Protein AF-A0A4V2APL0-F1 (afdb_monomer_lite)

Foldseek 3Di:
DVVVVVVVVVVVVVVVVVVVVVVVVVVVVVVVVVVVVVVVVVVVVVVVCVVQVFPDWDKDKDKLAAPQCRLAEEEEDDEDDAAPLADCVFVPVLSVVLLVLLVVVCCVPPSHFNYMYMYIHATPQVLPLQRLLVVCVVPLVSLVRYLEYEYEGAGAAAQQEKEFLQAQCSVVLCVVLLVPQDPVNNPRYHYHPPHHVDDPPDTSSNQSVQSLHTYMYRYGDRPCRVPHQHNHSRVYNVRHDVVSSVSSSSSVSSSSRSSRVPPDRHDSHGHFADQDPVVRGTDDRDHHDHRDPSNPRD

pLDDT: mean 91.22, std 9.13, range [48.44, 98.88]

Sequence (298 aa):
KEIFDTKRKLDQQQRHVNLLLKENEELKSFLDDNRKNLLKEAKQEAKDIILNANRLVENTIAEIKSTVHPDQYVVLSAHFDSWDGGTGATDNGTGSILMMEVMRILKKYYPNPKRNILVGHWGSEEQGLNGSQAFAEDHKDLMPKISVLFNQDNGTGRISKLSGLGFLDAYDYFQRWFEYLPEENRGAIETTFPGNPGGRGGSDYATFVPYDVPAFFLMSNNWDYGMYTWHTTLDTYDKIVWEDMKRNAVTVATLVYLACEDPTAFSRRKAELPMNKDKGERSKWPEPRKANRNGQGY

Radius of gyration: 31.94 Å; chains: 1; bounding box: 89×41×107 Å

Structure (mmCIF, N/CA/C/O backbone):
data_AF-A0A4V2APL0-F1
#
_entry.id   AF-A0A4V2APL0-F1
#
loop_
_atom_site.group_PDB
_atom_site.id
_atom_site.type_symbol
_atom_site.label_atom_id
_atom_site.label_alt_id
_atom_site.label_comp_id
_atom_site.label_asym_id
_atom_site.label_entity_id
_atom_site.label_seq_id
_atom_site.pdbx_PDB_ins_code
_atom_site.Cartn_x
_atom_site.Cartn_y
_atom_site.Cartn_z
_atom_site.occupancy
_atom_site.B_iso_or_equiv
_atom_site.auth_seq_id
_atom_site.auth_comp_id
_atom_site.auth_asym_id
_atom_site.auth_atom_id
_atom_site.pdbx_PDB_model_num
ATOM 1 N N . LYS A 1 1 ? -58.883 -14.289 85.181 1.00 62.66 1 LYS A N 1
ATOM 2 C CA . LYS A 1 1 ? -57.493 -14.718 84.882 1.00 62.66 1 LYS A CA 1
ATOM 3 C C . LYS A 1 1 ? -57.262 -14.783 83.375 1.00 62.66 1 LYS A C 1
ATOM 5 O O . LYS A 1 1 ? -56.442 -14.010 82.913 1.00 62.66 1 LYS A O 1
ATOM 10 N N . GLU A 1 2 ? -58.070 -15.528 82.611 1.00 72.88 2 GLU A N 1
ATOM 11 C CA . GLU A 1 2 ? -57.938 -15.623 81.139 1.00 72.88 2 GLU A CA 1
ATOM 12 C C . GLU A 1 2 ? -57.864 -14.280 80.400 1.00 72.88 2 GLU A C 1
ATOM 14 O O . GLU A 1 2 ? -56.918 -14.059 79.660 1.00 72.88 2 GLU A O 1
ATOM 19 N N . ILE A 1 3 ? -58.789 -13.342 80.643 1.00 74.62 3 ILE A N 1
ATOM 20 C CA . ILE A 1 3 ? -58.801 -12.033 79.951 1.00 74.62 3 ILE A CA 1
ATOM 21 C C . ILE A 1 3 ? -57.488 -11.252 80.158 1.00 74.62 3 ILE A C 1
ATOM 23 O O . ILE A 1 3 ? -57.007 -10.569 79.254 1.00 74.62 3 ILE A O 1
ATOM 27 N N . PHE A 1 4 ? -56.893 -11.363 81.346 1.00 75.19 4 PHE A N 1
ATOM 28 C CA . PHE A 1 4 ? -55.644 -10.682 81.681 1.00 75.19 4 PHE A CA 1
ATOM 29 C C . PHE A 1 4 ? -54.445 -11.322 80.965 1.00 75.19 4 PHE A C 1
ATOM 31 O O . PHE A 1 4 ? -53.596 -10.611 80.427 1.00 75.19 4 PHE A O 1
ATOM 38 N N . ASP A 1 5 ? -54.416 -12.653 80.883 1.00 79.12 5 ASP A N 1
ATOM 39 C CA . ASP A 1 5 ? -53.375 -13.399 80.169 1.00 79.12 5 ASP A CA 1
ATOM 40 C C . ASP A 1 5 ? -53.465 -13.202 78.646 1.00 79.12 5 ASP A C 1
ATOM 42 O O . ASP A 1 5 ? -52.438 -13.039 77.981 1.00 79.12 5 ASP A O 1
ATOM 46 N N . THR A 1 6 ? -54.678 -13.118 78.088 1.00 80.62 6 THR A N 1
ATOM 47 C CA . THR A 1 6 ? -54.902 -12.804 76.668 1.00 80.62 6 THR A CA 1
ATOM 48 C C . THR A 1 6 ? -54.437 -11.392 76.326 1.00 80.62 6 THR A C 1
ATOM 50 O O . THR A 1 6 ? -53.742 -11.206 75.329 1.00 80.62 6 THR A O 1
ATOM 53 N N . LYS A 1 7 ? -54.742 -10.399 77.173 1.00 83.62 7 LYS A N 1
ATOM 54 C CA . LYS A 1 7 ? -54.282 -9.014 76.984 1.00 83.62 7 LYS A CA 1
ATOM 55 C C . LYS A 1 7 ? -52.755 -8.918 77.015 1.00 83.62 7 LYS A C 1
ATOM 57 O O . LYS A 1 7 ? -52.157 -8.284 76.152 1.00 83.62 7 LYS A O 1
ATOM 62 N N . ARG A 1 8 ? -52.113 -9.630 77.945 1.00 83.44 8 ARG A N 1
ATOM 63 C CA . ARG A 1 8 ? -50.650 -9.701 78.038 1.00 83.44 8 ARG A CA 1
ATOM 64 C C . ARG A 1 8 ? -50.011 -10.357 76.806 1.00 83.44 8 ARG A C 1
ATOM 66 O O . ARG A 1 8 ? -48.973 -9.884 76.346 1.00 83.44 8 ARG A O 1
ATOM 73 N N . LYS A 1 9 ? -50.616 -11.420 76.261 1.00 87.81 9 LYS A N 1
ATOM 74 C CA . LYS A 1 9 ? -50.178 -12.048 74.999 1.00 87.81 9 LYS A CA 1
ATOM 75 C C . LYS A 1 9 ? -50.324 -11.104 73.805 1.00 87.81 9 LYS A C 1
ATOM 77 O O . LYS A 1 9 ? -49.404 -11.022 72.996 1.00 87.81 9 LYS A O 1
ATOM 82 N N . LEU A 1 10 ? -51.440 -10.382 73.717 1.00 89.38 10 LEU A N 1
ATOM 83 C CA . LEU A 1 10 ? -51.688 -9.413 72.649 1.00 89.38 10 LEU A CA 1
ATOM 84 C C . LEU A 1 10 ? -50.653 -8.277 72.683 1.00 89.38 10 LEU A C 1
ATOM 86 O O . LEU A 1 10 ? -50.073 -7.944 71.654 1.00 89.38 10 LEU A O 1
ATOM 90 N N . ASP A 1 11 ? -50.336 -7.758 73.872 1.00 89.56 11 ASP A N 1
ATOM 91 C CA . ASP A 1 11 ? -49.300 -6.733 74.048 1.00 89.56 11 ASP A CA 1
ATOM 92 C C . ASP A 1 11 ? -47.904 -7.240 73.642 1.00 89.56 11 ASP A C 1
ATOM 94 O O . ASP A 1 11 ? -47.108 -6.492 73.073 1.00 89.56 11 ASP A O 1
ATOM 98 N N . GLN A 1 12 ? -47.583 -8.512 73.912 1.00 89.94 12 GLN A N 1
ATOM 99 C CA . GLN A 1 12 ? -46.329 -9.130 73.463 1.00 89.94 12 GLN A CA 1
ATOM 100 C C . GLN A 1 12 ? -46.276 -9.277 71.938 1.00 89.94 12 GLN A C 1
ATOM 102 O O . GLN A 1 12 ? -45.255 -8.949 71.333 1.00 89.94 12 GLN A O 1
ATOM 107 N N . GLN A 1 13 ? -47.372 -9.719 71.315 1.00 91.12 13 GLN A N 1
ATOM 108 C CA . GLN A 1 13 ? -47.481 -9.814 69.859 1.00 91.12 13 GLN A CA 1
ATOM 109 C C . GLN A 1 13 ? -47.363 -8.437 69.199 1.00 91.12 13 GLN A C 1
ATOM 111 O O . GLN A 1 13 ? -46.613 -8.292 68.239 1.00 91.12 13 GLN A O 1
ATOM 116 N N . GLN A 1 14 ? -48.010 -7.409 69.754 1.00 91.94 14 GLN A N 1
ATOM 117 C CA . GLN A 1 14 ? -47.923 -6.045 69.234 1.00 91.94 14 GLN A CA 1
ATOM 118 C C . GLN A 1 14 ? -46.492 -5.497 69.299 1.00 91.94 14 GLN A C 1
ATOM 120 O O . GLN A 1 14 ? -46.016 -4.891 68.341 1.00 91.94 14 GLN A O 1
ATOM 125 N N . ARG A 1 15 ? -45.769 -5.741 70.401 1.00 92.31 15 ARG A N 1
ATOM 126 C CA . ARG A 1 15 ? -44.350 -5.360 70.506 1.00 92.31 15 ARG A CA 1
ATOM 127 C C . ARG A 1 15 ? -43.493 -6.084 69.477 1.00 92.31 15 ARG A C 1
ATOM 129 O O . ARG A 1 15 ? -42.623 -5.455 68.889 1.00 92.31 15 ARG A O 1
ATOM 136 N N . HIS A 1 16 ? -43.743 -7.373 69.254 1.00 91.81 16 HIS A N 1
ATOM 137 C CA . HIS A 1 16 ? -43.009 -8.158 68.267 1.00 91.81 16 HIS A CA 1
ATOM 138 C C . HIS A 1 16 ? -43.254 -7.656 66.838 1.00 91.81 16 HIS A C 1
ATOM 140 O O . HIS A 1 16 ? -42.296 -7.449 66.101 1.00 91.81 16 HIS A O 1
ATOM 146 N N . VAL A 1 17 ? -44.509 -7.365 66.478 1.00 93.06 17 VAL A N 1
ATOM 147 C CA . VAL A 1 17 ? -44.866 -6.769 65.179 1.00 93.06 17 VAL A CA 1
ATOM 148 C C . VAL A 1 17 ? -44.182 -5.416 64.985 1.00 93.06 17 VAL A C 1
ATOM 150 O O . VAL A 1 17 ? -43.610 -5.177 63.928 1.00 93.06 17 VAL A O 1
ATOM 153 N N . ASN A 1 18 ? -44.168 -4.552 66.004 1.00 93.38 18 ASN A N 1
ATOM 154 C CA . ASN A 1 18 ? -43.489 -3.255 65.916 1.00 93.38 18 ASN A CA 1
ATOM 155 C C . ASN A 1 18 ? -41.970 -3.403 65.715 1.00 93.38 18 ASN A C 1
ATOM 157 O O . ASN A 1 18 ? -41.358 -2.595 65.020 1.00 93.38 18 ASN A O 1
ATOM 161 N N . LEU A 1 19 ? -41.366 -4.435 66.308 1.00 94.75 19 LEU A N 1
ATOM 162 C CA . LEU A 1 19 ? -39.940 -4.733 66.167 1.00 94.75 19 LEU A CA 1
ATOM 163 C C . LEU A 1 19 ? -39.619 -5.230 64.750 1.00 94.75 19 LEU A C 1
ATOM 165 O O . LEU A 1 19 ? -38.695 -4.717 64.127 1.00 94.75 19 LEU A O 1
ATOM 169 N N . LEU A 1 20 ? -40.444 -6.136 64.215 1.00 92.94 20 LEU A N 1
ATOM 170 C CA . LEU A 1 20 ? -40.344 -6.613 62.832 1.00 92.94 20 LEU A CA 1
ATOM 171 C C . LEU A 1 20 ? -40.572 -5.494 61.810 1.00 92.94 20 LEU A C 1
ATOM 173 O O . LEU A 1 20 ? -39.908 -5.466 60.781 1.00 92.94 20 LEU A O 1
ATOM 177 N N . LEU A 1 21 ? -41.500 -4.569 62.074 1.00 93.88 21 LEU A N 1
ATOM 178 C CA . LEU A 1 21 ? -41.731 -3.407 61.209 1.00 93.88 21 LEU A CA 1
ATOM 179 C C . LEU A 1 21 ? -40.492 -2.513 61.147 1.00 93.88 21 LEU A C 1
ATOM 181 O O . LEU A 1 21 ? -40.078 -2.134 60.054 1.00 93.88 21 LEU A O 1
ATOM 185 N N . LYS A 1 22 ? -39.872 -2.243 62.300 1.00 94.19 22 LYS A N 1
ATOM 186 C CA . LYS A 1 22 ? -38.633 -1.466 62.375 1.00 94.19 22 LYS A CA 1
ATOM 187 C C . LYS A 1 22 ? -37.486 -2.152 61.627 1.00 94.19 22 LYS A C 1
ATOM 189 O O . LYS A 1 22 ? -36.808 -1.514 60.830 1.00 94.19 22 LYS A O 1
ATOM 194 N N . GLU A 1 23 ? -37.308 -3.454 61.833 1.00 94.69 23 GLU A N 1
ATOM 195 C CA . GLU A 1 23 ? -36.297 -4.245 61.122 1.00 94.69 23 GLU A CA 1
ATOM 196 C C . GLU A 1 23 ? -36.548 -4.253 59.603 1.00 94.69 23 GLU A C 1
ATOM 198 O O . GLU A 1 23 ? -35.616 -4.141 58.812 1.00 94.69 23 GLU A O 1
ATOM 203 N N . ASN A 1 24 ? -37.812 -4.305 59.171 1.00 94.31 24 ASN A N 1
ATOM 204 C CA . ASN A 1 24 ? -38.176 -4.237 57.75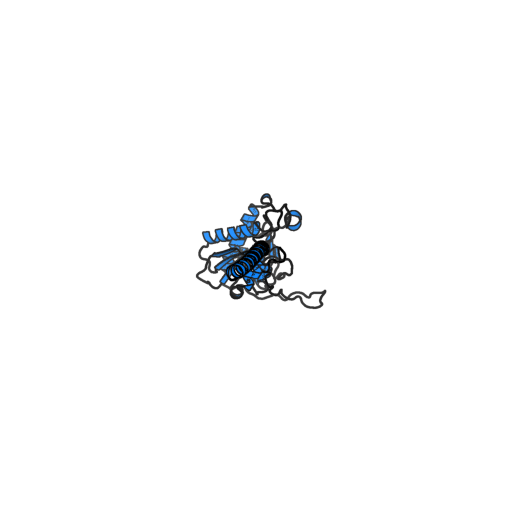5 1.00 94.31 24 ASN A CA 1
ATOM 205 C C . ASN A 1 24 ? -37.845 -2.869 57.132 1.00 94.31 24 ASN A C 1
ATOM 207 O O . ASN A 1 24 ? -37.379 -2.812 55.996 1.00 94.31 24 ASN A O 1
ATOM 211 N N . GLU A 1 25 ? -38.063 -1.770 57.860 1.00 94.38 25 GLU A N 1
ATOM 212 C CA . GLU A 1 25 ? -37.675 -0.424 57.417 1.00 94.38 25 GLU A CA 1
ATOM 213 C C . GLU A 1 25 ? -36.154 -0.278 57.297 1.00 94.38 25 GLU A C 1
ATOM 215 O O . GLU A 1 25 ? -35.667 0.229 56.284 1.00 94.38 25 GLU A O 1
ATOM 220 N N . GLU A 1 26 ? -35.400 -0.792 58.272 1.00 94.25 26 GLU A N 1
ATOM 221 C CA . GLU A 1 26 ? -33.934 -0.820 58.226 1.00 94.25 26 GLU A CA 1
ATOM 222 C C . GLU A 1 26 ? -33.437 -1.643 57.025 1.00 94.25 26 GLU A C 1
ATOM 224 O O . GLU A 1 26 ? -32.624 -1.162 56.233 1.00 94.25 26 GLU A O 1
ATOM 229 N N . LEU A 1 27 ? -33.988 -2.844 56.812 1.00 94.00 27 LEU A N 1
ATOM 230 C CA . LEU A 1 27 ? -33.652 -3.701 55.669 1.00 94.00 27 LEU A CA 1
ATOM 231 C C . LEU A 1 27 ? -33.983 -3.053 54.320 1.00 94.00 27 LEU A C 1
ATOM 233 O O . LEU A 1 27 ? -33.212 -3.199 53.371 1.00 94.00 27 LEU A O 1
ATOM 237 N N . LYS A 1 28 ? -35.096 -2.317 54.217 1.00 93.50 28 LYS A N 1
ATOM 238 C CA . LYS A 1 28 ? -35.437 -1.555 53.005 1.00 93.50 28 LYS A CA 1
ATOM 239 C C . LYS A 1 28 ? -34.419 -0.456 52.726 1.00 93.50 28 LYS A C 1
ATOM 241 O O . LYS A 1 28 ? -34.002 -0.314 51.581 1.00 93.50 28 LYS A O 1
ATOM 246 N N . SER A 1 29 ? -33.978 0.264 53.758 1.00 92.94 29 SER A N 1
ATOM 247 C CA . SER A 1 29 ? -32.924 1.274 53.614 1.00 92.94 29 SER A CA 1
ATOM 248 C C . SER A 1 29 ? -31.615 0.646 53.132 1.00 92.94 29 SER A C 1
ATOM 250 O O . SER A 1 29 ? -31.022 1.128 52.169 1.00 92.94 29 SER A O 1
ATOM 252 N N . PHE A 1 30 ? -31.197 -0.472 53.737 1.00 94.12 30 PHE A N 1
ATOM 253 C CA . PHE A 1 30 ? -30.003 -1.202 53.300 1.00 94.12 30 PHE A CA 1
ATOM 254 C C . PHE A 1 30 ? -30.118 -1.700 51.857 1.00 94.12 30 PHE A C 1
ATOM 256 O O . PHE A 1 30 ? -29.146 -1.634 51.103 1.00 94.12 30 PHE A O 1
ATOM 263 N N . LEU A 1 31 ? -31.294 -2.189 51.456 1.00 93.69 31 LEU A N 1
ATOM 264 C CA . LEU A 1 31 ? -31.540 -2.639 50.089 1.00 93.69 31 LEU A CA 1
ATOM 265 C C . LEU A 1 31 ? -31.430 -1.482 49.089 1.00 93.69 31 LEU A C 1
ATOM 267 O O . LEU A 1 31 ? -30.804 -1.647 48.041 1.00 93.69 31 LEU A O 1
ATOM 271 N N . ASP A 1 32 ? -32.003 -0.321 49.407 1.00 94.19 32 ASP A N 1
ATOM 272 C CA . ASP A 1 32 ? -31.954 0.860 48.543 1.00 94.19 32 ASP A CA 1
ATOM 273 C C . ASP A 1 32 ? -30.530 1.410 48.395 1.00 94.19 32 ASP A C 1
ATOM 275 O O . ASP A 1 32 ? -30.120 1.767 47.285 1.00 94.19 32 ASP A O 1
ATOM 279 N N . ASP A 1 33 ? -29.749 1.433 49.474 1.00 94.12 33 ASP A N 1
ATOM 280 C CA . ASP A 1 33 ? -28.355 1.877 49.431 1.00 94.12 33 ASP A CA 1
ATOM 281 C C . ASP A 1 33 ? -27.469 0.891 48.662 1.00 94.12 33 ASP A C 1
ATOM 283 O O . ASP A 1 33 ? -26.710 1.302 47.779 1.00 94.12 33 ASP A O 1
ATOM 287 N N . ASN A 1 34 ? -27.634 -0.417 48.890 1.00 94.62 34 ASN A N 1
ATOM 288 C CA . ASN A 1 34 ? -26.952 -1.442 48.095 1.00 94.62 34 ASN A CA 1
ATOM 289 C C . ASN A 1 34 ? -27.315 -1.340 46.612 1.00 94.62 34 ASN A C 1
ATOM 291 O O . ASN A 1 34 ? -26.435 -1.398 45.753 1.00 94.62 34 ASN A O 1
ATOM 295 N N . ARG A 1 35 ? -28.595 -1.128 46.287 1.00 94.69 35 ARG A N 1
ATOM 296 C CA . ARG A 1 35 ? -29.049 -0.956 44.902 1.00 94.69 35 ARG A CA 1
ATOM 297 C C . ARG A 1 35 ? -28.396 0.257 44.240 1.00 94.69 35 ARG A C 1
ATOM 299 O O . ARG A 1 35 ? -27.987 0.164 43.083 1.00 94.69 35 ARG A O 1
ATOM 306 N N . LYS A 1 36 ? -28.293 1.390 44.943 1.00 95.50 36 LYS A N 1
ATOM 307 C CA . LYS A 1 36 ? -27.620 2.596 44.429 1.00 95.50 36 LYS A CA 1
ATOM 308 C C . LYS A 1 36 ? -26.132 2.356 44.193 1.00 95.50 36 LYS A C 1
ATOM 310 O O . LYS A 1 36 ? -25.626 2.786 43.157 1.00 95.50 36 LYS A O 1
ATOM 315 N N . ASN A 1 37 ? -25.455 1.666 45.110 1.00 95.31 37 ASN A N 1
ATOM 316 C CA . ASN A 1 37 ? -24.034 1.345 44.977 1.00 95.31 37 ASN A CA 1
ATOM 317 C C . ASN A 1 37 ? -23.780 0.422 43.781 1.00 95.31 37 ASN A C 1
ATOM 319 O O . ASN A 1 37 ? -22.996 0.784 42.908 1.00 95.31 37 ASN A O 1
ATOM 323 N N . LEU A 1 38 ? -24.541 -0.670 43.656 1.00 94.50 38 LEU A N 1
ATOM 324 C CA . LEU A 1 38 ? -24.454 -1.583 42.510 1.00 94.50 38 LEU A CA 1
ATOM 325 C C . LEU A 1 38 ? -24.720 -0.868 41.178 1.00 94.50 38 LEU A C 1
ATOM 327 O O . LEU A 1 38 ? -24.010 -1.080 40.201 1.00 94.50 38 LEU A O 1
ATOM 331 N N . LEU A 1 39 ? -25.716 0.026 41.125 1.00 94.44 39 LEU A N 1
ATOM 332 C CA . LEU A 1 39 ? -25.994 0.824 39.925 1.00 94.44 39 LEU A CA 1
ATOM 333 C C . LEU A 1 39 ? -24.859 1.796 39.585 1.00 94.44 39 LEU A C 1
ATOM 335 O O . LEU A 1 39 ? -24.620 2.067 38.409 1.00 94.44 39 LEU A O 1
ATOM 339 N N . LYS A 1 40 ? -24.192 2.363 40.592 1.00 95.88 40 LYS A N 1
ATOM 340 C CA . LYS A 1 40 ? -23.052 3.262 40.397 1.00 95.88 40 LYS A CA 1
ATOM 341 C C . LYS A 1 40 ? -21.835 2.494 39.882 1.00 95.88 40 LYS A C 1
ATOM 343 O O . LYS A 1 40 ? -21.211 2.955 38.931 1.00 95.88 40 LYS A O 1
ATOM 348 N N . GLU A 1 41 ? -21.542 1.339 40.470 1.00 94.88 41 GLU A N 1
ATOM 349 C CA . GLU A 1 41 ? -20.461 0.444 40.046 1.00 94.88 41 GLU A CA 1
ATOM 350 C C . GLU A 1 41 ? -20.688 -0.053 38.619 1.00 94.88 41 GLU A C 1
ATOM 352 O O . GLU A 1 41 ? -19.833 0.165 37.768 1.00 94.88 41 GLU A O 1
ATOM 357 N N . ALA A 1 42 ? -21.881 -0.568 38.306 1.00 92.56 42 ALA A N 1
ATOM 358 C CA . ALA A 1 42 ? -22.218 -1.023 36.957 1.00 92.56 42 ALA A CA 1
ATOM 359 C C . ALA A 1 42 ? -22.132 0.103 35.910 1.00 92.56 42 ALA A C 1
ATOM 361 O O . ALA A 1 42 ? -21.709 -0.123 34.779 1.00 92.56 42 ALA A O 1
ATOM 362 N N . LYS A 1 43 ? -22.512 1.341 36.265 1.00 93.38 43 LYS A N 1
ATOM 363 C CA . LYS A 1 43 ? -22.344 2.507 35.378 1.00 93.38 43 LYS A CA 1
ATOM 364 C C . LYS A 1 43 ? -20.878 2.857 35.152 1.00 93.38 43 LYS A C 1
ATOM 366 O O . LYS A 1 43 ? -20.531 3.256 34.044 1.00 93.38 43 LYS A O 1
ATOM 371 N N . GLN A 1 44 ? -20.053 2.761 36.189 1.00 90.19 44 GLN A N 1
ATOM 372 C CA . GLN A 1 44 ? -18.624 3.025 36.086 1.00 90.19 44 GLN A CA 1
ATOM 373 C C . GLN A 1 44 ? -17.943 1.947 35.240 1.00 90.19 44 GLN A C 1
ATOM 375 O O . GLN A 1 44 ? -17.248 2.287 34.293 1.00 90.19 44 GLN A O 1
ATOM 380 N N . GLU A 1 45 ? -18.252 0.676 35.483 1.00 86.44 45 GLU A N 1
ATOM 381 C CA . GLU A 1 45 ? -17.759 -0.450 34.692 1.00 86.44 45 GLU A CA 1
ATOM 382 C C . GLU A 1 45 ? -18.193 -0.345 33.224 1.00 86.44 45 GLU A C 1
ATOM 384 O O . GLU A 1 45 ? -17.362 -0.449 32.329 1.00 86.44 45 GLU A O 1
ATOM 389 N N . ALA A 1 46 ? -19.463 -0.029 32.946 1.00 82.19 46 ALA A N 1
ATOM 390 C CA . ALA A 1 46 ? -19.931 0.204 31.579 1.00 82.19 46 ALA A CA 1
ATOM 391 C C . ALA A 1 46 ? -19.211 1.387 30.913 1.00 82.19 46 ALA A C 1
ATOM 393 O O . ALA A 1 46 ? -18.863 1.318 29.737 1.00 82.19 46 ALA A O 1
ATOM 394 N N . LYS A 1 47 ? -18.968 2.472 31.656 1.00 82.06 47 LYS A N 1
ATOM 395 C CA . LYS A 1 47 ? -18.218 3.629 31.161 1.00 82.06 47 LYS A CA 1
ATOM 396 C C . LYS A 1 47 ? -16.770 3.256 30.852 1.00 82.06 47 LYS A C 1
ATOM 398 O O . LYS A 1 47 ? -16.279 3.658 29.805 1.00 82.06 47 LYS A O 1
ATOM 403 N N . ASP A 1 48 ? -16.121 2.477 31.709 1.00 78.19 48 ASP A N 1
ATOM 404 C CA . ASP A 1 48 ? -14.743 2.026 31.517 1.00 78.19 48 ASP A CA 1
ATOM 405 C C . ASP A 1 48 ? -14.641 1.020 30.364 1.00 78.19 48 ASP A C 1
ATOM 407 O O . ASP A 1 48 ? -13.706 1.102 29.574 1.00 78.19 48 ASP A O 1
ATOM 411 N N . ILE A 1 49 ? -15.629 0.139 30.187 1.00 74.31 49 ILE A N 1
ATOM 412 C CA . ILE A 1 49 ? -15.742 -0.730 29.008 1.00 74.31 49 ILE A CA 1
ATOM 413 C C . ILE A 1 49 ? -15.911 0.104 27.739 1.00 74.31 49 ILE A C 1
ATOM 415 O O . ILE A 1 49 ? -15.292 -0.219 26.741 1.00 74.31 49 ILE A O 1
ATOM 419 N N . ILE A 1 50 ? -16.714 1.171 27.749 1.00 71.81 50 ILE A N 1
ATOM 420 C CA . ILE A 1 50 ? -16.915 2.033 26.571 1.00 71.81 50 ILE A CA 1
ATOM 421 C C . ILE A 1 50 ? -15.674 2.887 26.279 1.00 71.81 50 ILE A C 1
ATOM 423 O O . ILE A 1 50 ? -15.313 3.056 25.120 1.00 71.81 50 ILE A O 1
ATOM 427 N N . LEU A 1 51 ? -15.013 3.425 27.308 1.00 63.94 51 LEU A N 1
ATOM 428 C CA . LEU A 1 51 ? -13.784 4.212 27.158 1.00 63.94 51 LEU A CA 1
ATOM 429 C C . LEU A 1 51 ? -12.607 3.362 26.674 1.00 63.94 51 LEU A C 1
ATOM 431 O O . LEU A 1 51 ? -11.789 3.857 25.905 1.00 63.94 51 LEU A O 1
ATOM 435 N N . ASN A 1 52 ? -12.535 2.105 27.116 1.00 60.34 52 ASN A N 1
ATOM 436 C CA . ASN A 1 52 ? -11.490 1.157 26.733 1.00 60.34 52 ASN A CA 1
ATOM 437 C C . ASN A 1 52 ? -11.937 0.179 25.640 1.00 60.34 52 ASN A C 1
ATOM 439 O O . ASN A 1 52 ? -11.176 -0.717 25.274 1.00 60.34 52 ASN A O 1
ATOM 443 N N . ALA A 1 53 ? -13.158 0.314 25.117 1.00 58.00 53 ALA A N 1
ATOM 444 C CA . ALA A 1 53 ? -13.554 -0.374 23.904 1.00 58.00 53 ALA A CA 1
ATOM 445 C C . ALA A 1 53 ? -12.653 0.207 22.826 1.00 58.00 53 ALA A C 1
ATOM 447 O O . ALA A 1 53 ? -12.812 1.374 22.468 1.00 58.00 53 ALA A O 1
ATOM 448 N N . ASN A 1 54 ? -11.662 -0.586 22.405 1.00 56.22 54 ASN A N 1
ATOM 449 C CA . ASN A 1 54 ? -10.744 -0.278 21.318 1.00 56.22 54 ASN A CA 1
ATOM 450 C C . ASN A 1 54 ? -11.440 0.630 20.309 1.00 56.22 54 ASN A C 1
ATOM 452 O O . ASN A 1 54 ? -12.463 0.234 19.743 1.00 56.22 54 ASN A O 1
ATOM 456 N N . ARG A 1 55 ? -10.903 1.838 20.091 1.00 64.19 55 ARG A N 1
ATOM 457 C CA . ARG A 1 55 ? -11.270 2.606 18.903 1.00 64.19 55 ARG A CA 1
ATOM 458 C C . ARG A 1 55 ? -11.036 1.664 17.733 1.00 64.19 55 ARG A C 1
ATOM 460 O O . ARG A 1 55 ? -9.907 1.239 17.503 1.00 64.19 55 ARG A O 1
ATOM 467 N N . LEU A 1 56 ? -12.126 1.227 17.113 1.00 72.00 56 LEU A N 1
ATOM 468 C CA . LEU A 1 56 ? -12.073 0.274 16.024 1.00 72.00 56 LEU A CA 1
ATOM 469 C C . LEU A 1 56 ? -11.277 0.944 14.905 1.00 72.00 56 LEU A C 1
ATOM 471 O O . LEU A 1 56 ? -11.710 1.954 14.358 1.00 72.00 56 LEU A O 1
ATOM 475 N N . VAL A 1 57 ? -10.090 0.416 14.630 1.00 80.12 57 VAL A N 1
ATOM 476 C CA . VAL A 1 57 ? -9.325 0.775 13.442 1.00 80.12 57 VAL A CA 1
ATOM 477 C C . VAL A 1 57 ? -9.742 -0.196 12.356 1.00 80.12 57 VAL A C 1
ATOM 479 O O . VAL A 1 57 ? -9.692 -1.412 12.550 1.00 80.12 57 VAL A O 1
ATOM 482 N N . GLU A 1 58 ? -10.152 0.342 11.216 1.00 89.75 58 GLU A N 1
ATOM 483 C CA . GLU A 1 58 ? -10.604 -0.444 10.078 1.00 89.75 58 GLU A CA 1
ATOM 484 C C . GLU A 1 58 ? -9.687 -0.207 8.881 1.00 89.75 58 GLU A C 1
ATOM 486 O O . GLU A 1 58 ? -9.259 0.914 8.615 1.00 89.75 58 GLU A O 1
ATOM 491 N N . ASN A 1 59 ? -9.422 -1.275 8.133 1.00 96.12 59 ASN A N 1
ATOM 492 C CA . ASN A 1 59 ? -8.864 -1.166 6.793 1.00 96.12 59 ASN A CA 1
ATOM 493 C C . ASN A 1 59 ? -10.014 -1.073 5.792 1.00 96.12 59 ASN A C 1
ATOM 495 O O . ASN A 1 59 ? -10.972 -1.844 5.877 1.00 96.12 59 ASN A O 1
ATOM 499 N N . THR A 1 60 ? -9.886 -0.205 4.793 1.00 97.62 60 THR A N 1
ATOM 500 C CA . THR A 1 60 ? -10.819 -0.156 3.661 1.00 97.62 60 THR A CA 1
ATOM 501 C C . THR A 1 60 ? -10.195 -0.854 2.460 1.00 97.62 60 THR A C 1
ATOM 503 O O . THR A 1 60 ? -9.099 -0.509 2.028 1.00 97.62 60 THR A O 1
ATOM 506 N N . ILE A 1 61 ? -10.884 -1.858 1.913 1.00 98.19 61 ILE A N 1
ATOM 507 C CA . ILE A 1 61 ? -10.349 -2.721 0.853 1.00 98.19 61 ILE A CA 1
ATOM 508 C C . ILE A 1 61 ? -11.350 -2.808 -0.295 1.00 98.19 61 ILE A C 1
ATOM 510 O O . ILE A 1 61 ? -12.549 -2.985 -0.072 1.00 98.19 61 ILE A O 1
ATOM 514 N N . ALA A 1 62 ? -10.861 -2.717 -1.531 1.00 98.12 62 ALA A N 1
ATOM 515 C CA . ALA A 1 62 ? -11.666 -2.923 -2.734 1.00 98.12 62 ALA A CA 1
ATOM 516 C C . ALA A 1 62 ? -10.893 -3.703 -3.807 1.00 98.12 62 ALA A C 1
ATOM 518 O O . ALA A 1 62 ? -9.665 -3.754 -3.795 1.00 98.12 62 ALA A O 1
ATOM 519 N N . GLU A 1 63 ? -11.618 -4.311 -4.752 1.00 97.94 63 GLU A N 1
ATOM 520 C CA . GLU A 1 63 ? -11.036 -5.201 -5.762 1.00 97.94 63 GLU A CA 1
ATOM 521 C C . GLU A 1 63 ? -11.672 -5.015 -7.152 1.00 97.94 63 GLU A C 1
ATOM 523 O O . GLU A 1 63 ? -12.894 -4.907 -7.292 1.00 97.94 63 GLU A O 1
ATOM 528 N N . ILE A 1 64 ? -10.843 -5.045 -8.201 1.00 98.31 64 ILE A N 1
ATOM 529 C CA . ILE A 1 64 ? -11.248 -5.305 -9.589 1.00 98.31 64 ILE A CA 1
ATOM 530 C C . ILE A 1 64 ? -10.836 -6.739 -9.924 1.00 98.31 64 ILE A C 1
ATOM 532 O O . ILE A 1 64 ? -9.647 -7.043 -10.021 1.00 98.31 64 ILE A O 1
ATOM 536 N N . LYS A 1 65 ? -11.823 -7.622 -10.093 1.00 97.94 65 LYS A N 1
ATOM 537 C CA . LYS A 1 65 ? -11.590 -9.060 -10.268 1.00 97.94 65 LYS A CA 1
ATOM 538 C C . LYS A 1 65 ? -11.140 -9.423 -11.681 1.00 97.94 65 LYS A C 1
ATOM 540 O O . LYS A 1 65 ? -11.668 -8.898 -12.661 1.00 97.94 65 LYS A O 1
ATOM 545 N N . SER A 1 66 ? -10.225 -10.383 -11.760 1.00 97.12 66 SER A N 1
ATOM 546 C CA . SER A 1 66 ? -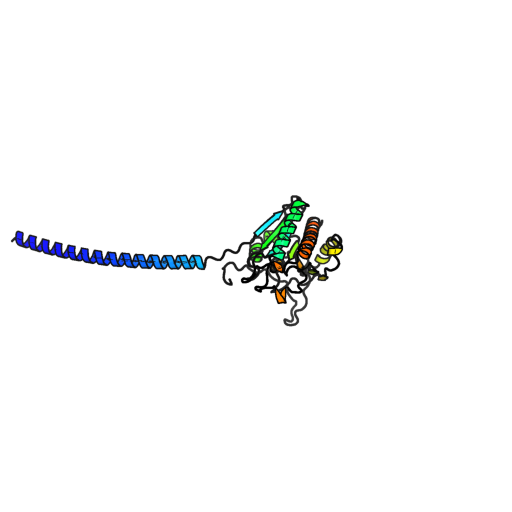9.798 -11.063 -12.982 1.00 97.12 66 SER A CA 1
ATOM 547 C C . SER A 1 66 ? -10.516 -12.401 -13.156 1.00 97.12 66 SER A C 1
ATOM 549 O O . SER A 1 66 ? -10.926 -13.044 -12.191 1.00 97.12 66 SER A O 1
ATOM 551 N N . THR A 1 67 ? -10.626 -12.845 -14.408 1.00 94.62 67 THR A N 1
ATOM 552 C CA . THR A 1 67 ? -11.040 -14.213 -14.765 1.00 94.62 67 THR A CA 1
ATOM 553 C C . THR A 1 67 ? -9.916 -15.045 -15.390 1.00 94.62 67 THR A C 1
ATOM 555 O O . THR A 1 67 ? -10.083 -16.250 -15.548 1.00 94.62 67 THR A O 1
ATOM 558 N N . VAL A 1 68 ? -8.773 -14.436 -15.730 1.00 96.31 68 VAL A N 1
ATOM 559 C CA . VAL A 1 68 ? -7.658 -15.108 -16.424 1.00 96.31 68 VAL A CA 1
ATOM 560 C C . VAL A 1 68 ? -6.702 -15.754 -15.419 1.00 96.31 68 VAL A C 1
ATOM 562 O O . VAL A 1 68 ? -6.434 -16.950 -15.498 1.00 96.31 68 VAL A O 1
ATOM 565 N N . HIS A 1 69 ? -6.236 -14.973 -14.443 1.00 95.75 69 HIS A N 1
ATOM 566 C CA . HIS A 1 69 ? -5.421 -15.427 -13.314 1.00 95.75 69 HIS A CA 1
ATOM 567 C C . HIS A 1 69 ? -6.076 -14.971 -11.998 1.00 95.75 69 HIS A C 1
ATOM 569 O O . HIS A 1 69 ? -5.612 -14.011 -11.375 1.00 95.75 69 HIS A O 1
ATOM 575 N N . PRO A 1 70 ? -7.199 -15.599 -11.588 1.00 95.00 70 PRO A N 1
ATOM 576 C CA . PRO A 1 70 ? -7.961 -15.192 -10.402 1.00 95.00 70 PRO A CA 1
ATOM 577 C C . PRO A 1 70 ? -7.226 -15.463 -9.079 1.00 95.00 70 PRO A C 1
ATOM 579 O O . PRO A 1 70 ? -7.681 -15.031 -8.025 1.00 95.00 70 PRO A O 1
ATOM 582 N N . ASP A 1 71 ? -6.103 -16.175 -9.119 1.00 95.81 71 ASP A N 1
ATOM 583 C CA . ASP A 1 71 ? -5.213 -16.471 -8.001 1.00 95.81 71 ASP A CA 1
ATOM 584 C C . ASP A 1 71 ? -3.991 -15.540 -7.944 1.00 95.81 71 ASP A C 1
ATOM 586 O O . ASP A 1 71 ? -3.088 -15.778 -7.148 1.00 95.81 71 ASP A O 1
ATOM 590 N N . GLN A 1 72 ? -3.943 -14.490 -8.771 1.00 97.31 72 GLN A N 1
ATOM 591 C CA . GLN A 1 72 ? -2.840 -13.531 -8.817 1.00 97.31 72 GLN A CA 1
ATOM 592 C C . GLN A 1 72 ? -3.341 -12.109 -8.578 1.00 97.31 72 GLN A C 1
ATOM 594 O O . GLN A 1 72 ? -4.365 -11.702 -9.127 1.00 97.31 72 GLN A O 1
ATOM 599 N N . TYR A 1 73 ? -2.595 -11.347 -7.778 1.00 98.19 73 TYR A N 1
ATOM 600 C CA . TYR A 1 73 ? -2.981 -10.003 -7.347 1.00 98.19 73 TYR A CA 1
ATOM 601 C C . TYR A 1 73 ? -1.890 -8.976 -7.646 1.00 98.19 73 TYR A C 1
ATOM 603 O O . TYR A 1 73 ? -0.714 -9.209 -7.367 1.00 98.19 73 TYR A O 1
ATOM 611 N N . VAL A 1 74 ? -2.286 -7.819 -8.166 1.00 98.44 74 VAL A N 1
ATOM 612 C CA . VAL A 1 74 ? -1.505 -6.580 -8.123 1.00 98.44 74 VAL A CA 1
ATOM 613 C C . VAL A 1 74 ? -2.132 -5.697 -7.050 1.00 98.44 74 VAL A C 1
ATOM 615 O O . VAL A 1 74 ? -3.344 -5.483 -7.064 1.00 98.44 74 VAL A O 1
ATOM 618 N N . VAL A 1 75 ? -1.328 -5.226 -6.098 1.00 98.75 75 VAL A N 1
ATOM 619 C CA . VAL A 1 75 ? -1.825 -4.504 -4.920 1.00 98.75 75 VAL A CA 1
ATOM 620 C C . VAL A 1 75 ? -1.428 -3.033 -4.981 1.00 98.75 75 VAL A C 1
ATOM 622 O O . VAL A 1 75 ? -0.268 -2.701 -5.203 1.00 98.75 75 VAL A O 1
ATOM 625 N N . LEU A 1 76 ? -2.398 -2.156 -4.757 1.00 98.88 76 LEU A N 1
ATOM 626 C CA . LEU A 1 76 ? -2.218 -0.737 -4.472 1.00 98.88 76 LEU A CA 1
ATOM 627 C C . LEU A 1 76 ? -2.310 -0.527 -2.958 1.00 98.88 76 LEU A C 1
ATOM 629 O O . LEU A 1 76 ? -3.199 -1.086 -2.316 1.00 98.88 76 LEU A O 1
ATOM 633 N N . SER A 1 77 ? -1.398 0.259 -2.397 1.00 98.50 77 SER A N 1
ATOM 634 C CA . SER A 1 77 ? -1.209 0.398 -0.952 1.00 98.50 77 SER A CA 1
ATOM 635 C C . SER A 1 77 ? -0.997 1.862 -0.569 1.00 98.50 77 SER A C 1
ATOM 637 O O . SER A 1 77 ? -0.125 2.528 -1.128 1.00 98.50 77 SER A O 1
ATOM 639 N N . ALA A 1 78 ? -1.797 2.354 0.371 1.00 98.31 78 ALA A N 1
ATOM 640 C CA . ALA A 1 78 ? -1.619 3.640 1.043 1.00 98.31 78 ALA A CA 1
ATOM 641 C C . ALA A 1 78 ? -2.359 3.591 2.384 1.00 98.31 78 ALA A C 1
ATOM 643 O O . ALA A 1 78 ? -3.382 2.912 2.478 1.00 98.31 78 ALA A O 1
ATOM 644 N N . HIS A 1 79 ? -1.901 4.307 3.404 1.00 97.94 79 HIS A N 1
ATOM 645 C CA . HIS A 1 79 ? -2.685 4.431 4.630 1.00 97.94 79 HIS A CA 1
ATOM 646 C C . HIS A 1 79 ? -3.713 5.556 4.541 1.00 97.94 79 HIS A C 1
ATOM 648 O O . HIS A 1 79 ? -3.655 6.440 3.681 1.00 97.94 79 HIS A O 1
ATOM 654 N N . PHE A 1 80 ? -4.715 5.451 5.404 1.00 96.25 80 PHE A N 1
ATOM 655 C CA . PHE A 1 80 ? -5.898 6.299 5.436 1.00 96.25 80 PHE A CA 1
ATOM 656 C C . PHE A 1 80 ? -6.036 7.069 6.750 1.00 96.25 80 PHE A C 1
ATOM 658 O O . PHE A 1 80 ? -6.789 8.039 6.805 1.00 96.25 80 PHE A O 1
ATOM 665 N N . ASP A 1 81 ? -5.340 6.643 7.807 1.00 94.56 81 ASP A N 1
ATOM 666 C CA . ASP A 1 81 ? -5.200 7.435 9.025 1.00 94.56 81 ASP A CA 1
ATOM 667 C C . ASP A 1 81 ? -4.184 8.572 8.851 1.00 94.56 81 ASP A C 1
ATOM 669 O O . ASP A 1 81 ? -3.443 8.616 7.872 1.00 94.56 81 ASP A O 1
ATOM 673 N N . SER A 1 82 ? -4.178 9.493 9.812 1.00 94.06 82 SER A N 1
ATOM 674 C CA . SER A 1 82 ? -3.224 10.596 9.910 1.00 94.06 82 SER A CA 1
ATOM 675 C C . SER A 1 82 ? -3.010 10.965 11.377 1.00 94.06 82 SER A C 1
ATOM 677 O O . SER A 1 82 ? -3.814 10.598 12.245 1.00 94.06 82 SER A O 1
ATOM 679 N N . TRP A 1 83 ? -1.995 11.783 11.654 1.00 90.31 83 TRP A N 1
ATOM 680 C CA . TRP A 1 83 ? -1.874 12.462 12.946 1.00 90.31 83 TRP A CA 1
ATOM 681 C C . TRP A 1 83 ? -2.960 13.515 13.170 1.00 90.31 83 TRP A C 1
ATOM 683 O O . TRP A 1 83 ? -3.583 14.033 12.236 1.00 90.31 83 TRP A O 1
ATOM 693 N N . ASP A 1 84 ? -3.185 13.832 14.442 1.00 81.56 84 ASP A N 1
ATOM 694 C CA . ASP A 1 84 ? -4.112 14.857 14.890 1.00 81.56 84 ASP A CA 1
ATOM 695 C C . ASP A 1 84 ? -3.537 16.279 14.752 1.00 81.56 84 ASP A C 1
ATOM 697 O O . ASP A 1 84 ? -2.333 16.513 14.679 1.00 81.56 84 ASP A O 1
ATOM 701 N N . GLY A 1 85 ? -4.431 17.270 14.683 1.00 81.06 85 GLY A N 1
ATOM 702 C CA . GLY A 1 85 ? -4.078 18.693 14.602 1.00 81.06 85 GLY A CA 1
ATOM 703 C C . GLY A 1 85 ? -3.962 19.263 13.183 1.00 81.06 85 GLY A C 1
ATOM 704 O O . GLY A 1 85 ? -4.106 20.475 13.019 1.00 81.06 85 GLY A O 1
ATOM 705 N N . GLY A 1 86 ? -3.760 18.418 12.170 1.00 90.44 86 GLY A N 1
ATOM 706 C CA . GLY A 1 86 ? -3.883 18.759 10.748 1.00 90.44 86 GLY A CA 1
ATOM 707 C C . GLY A 1 86 ? -5.144 18.162 10.111 1.00 90.44 86 GLY A C 1
ATOM 708 O O . GLY A 1 86 ? -6.119 17.845 10.792 1.00 90.44 86 GLY A O 1
ATOM 709 N N . THR A 1 87 ? -5.118 18.002 8.786 1.00 94.81 87 THR A N 1
ATOM 710 C CA . THR A 1 87 ? -6.149 17.261 8.029 1.00 94.81 87 THR A CA 1
ATOM 711 C C . THR A 1 87 ? -5.602 16.034 7.296 1.00 94.81 87 THR A C 1
ATOM 713 O O . THR A 1 87 ? -6.346 15.428 6.529 1.00 94.81 87 THR A O 1
ATOM 716 N N . GLY A 1 88 ? -4.322 15.687 7.495 1.00 96.31 88 GLY A N 1
ATOM 717 C CA . GLY A 1 88 ? -3.703 14.511 6.873 1.00 96.31 88 GLY A CA 1
ATOM 718 C C . GLY A 1 88 ? -3.630 14.598 5.349 1.00 96.31 88 GLY A C 1
ATOM 719 O O . GLY A 1 88 ? -3.776 13.595 4.656 1.00 96.31 88 GLY A O 1
ATOM 720 N N . ALA A 1 89 ? -3.550 15.810 4.787 1.00 96.81 89 ALA A N 1
ATOM 721 C CA . ALA A 1 89 ? -3.706 16.012 3.352 1.00 96.81 89 ALA A CA 1
ATOM 722 C C . ALA A 1 89 ? -2.559 15.384 2.554 1.00 96.81 89 ALA A C 1
ATOM 724 O O . ALA A 1 89 ? -2.805 14.709 1.560 1.00 96.81 89 ALA A O 1
ATOM 725 N N . THR A 1 90 ? -1.322 15.615 2.980 1.00 95.88 90 THR A N 1
ATOM 726 C CA . THR A 1 90 ? -0.093 15.092 2.379 1.00 95.88 90 THR A CA 1
ATOM 727 C C . THR A 1 90 ? 0.376 13.807 3.059 1.00 95.88 90 THR A C 1
ATOM 729 O O . THR A 1 90 ? 1.089 13.039 2.417 1.00 95.88 90 THR A O 1
ATOM 732 N N . ASP A 1 91 ? -0.066 13.548 4.294 1.00 96.62 91 ASP A N 1
ATOM 733 C CA . ASP A 1 91 ? 0.213 12.327 5.051 1.00 96.62 91 ASP A CA 1
ATOM 734 C C . ASP A 1 91 ? -1.077 11.707 5.639 1.00 96.62 91 ASP A C 1
ATOM 736 O O . ASP A 1 91 ? -1.559 12.099 6.700 1.00 96.62 91 ASP A O 1
ATOM 740 N N . ASN A 1 92 ? -1.755 10.798 4.939 1.00 97.12 92 ASN A N 1
ATOM 741 C CA . ASN A 1 92 ? -1.480 10.359 3.566 1.00 97.12 92 ASN A CA 1
ATOM 742 C C . ASN A 1 92 ? -2.734 10.405 2.684 1.00 97.12 92 ASN A C 1
ATOM 744 O O . ASN A 1 92 ? -3.021 9.527 1.861 1.00 97.12 92 ASN A O 1
ATOM 748 N N . GLY A 1 93 ? -3.486 11.499 2.814 1.00 97.69 93 GLY A N 1
ATOM 749 C CA . GLY A 1 93 ? -4.618 11.817 1.949 1.00 97.69 93 GLY A CA 1
ATOM 750 C C . GLY A 1 93 ? -4.240 11.804 0.466 1.00 97.69 93 GLY A C 1
ATOM 751 O O . GLY A 1 93 ? -5.007 11.304 -0.359 1.00 97.69 93 GLY A O 1
ATOM 752 N N . THR A 1 94 ? -3.039 12.271 0.110 1.00 97.81 94 THR A N 1
ATOM 753 C CA . THR A 1 94 ? -2.524 12.218 -1.263 1.00 97.81 94 THR A CA 1
ATOM 754 C C . THR A 1 94 ? -2.358 10.790 -1.769 1.00 97.81 94 THR A C 1
ATOM 756 O O . THR A 1 94 ? -2.875 10.488 -2.846 1.00 97.81 94 THR A O 1
ATOM 759 N N . GLY A 1 95 ? -1.712 9.894 -1.019 1.00 98.12 95 GLY A N 1
ATOM 760 C CA . GLY A 1 95 ? -1.544 8.499 -1.431 1.00 98.12 95 GLY A CA 1
ATOM 761 C C . GLY A 1 95 ? -2.875 7.773 -1.515 1.00 98.12 95 GLY A C 1
ATOM 762 O O . GLY A 1 95 ? -3.154 7.100 -2.508 1.00 98.12 95 GLY A O 1
ATOM 763 N N . SER A 1 96 ? -3.763 8.000 -0.549 1.00 98.44 96 SER A N 1
ATOM 764 C CA . SER A 1 96 ? -5.103 7.421 -0.576 1.00 98.44 96 SER A CA 1
ATOM 765 C C . SER A 1 96 ? -5.930 7.892 -1.783 1.00 98.44 96 SER A C 1
ATOM 767 O O . SER A 1 96 ? -6.440 7.065 -2.542 1.00 98.44 96 SER A O 1
ATOM 769 N N . ILE A 1 97 ? -6.006 9.197 -2.059 1.00 98.12 97 ILE A N 1
ATOM 770 C CA . ILE A 1 97 ? -6.729 9.709 -3.239 1.00 98.12 97 ILE A CA 1
ATOM 771 C C . ILE A 1 97 ? -6.081 9.216 -4.541 1.00 98.12 97 ILE A C 1
ATOM 773 O O . ILE A 1 97 ? -6.795 8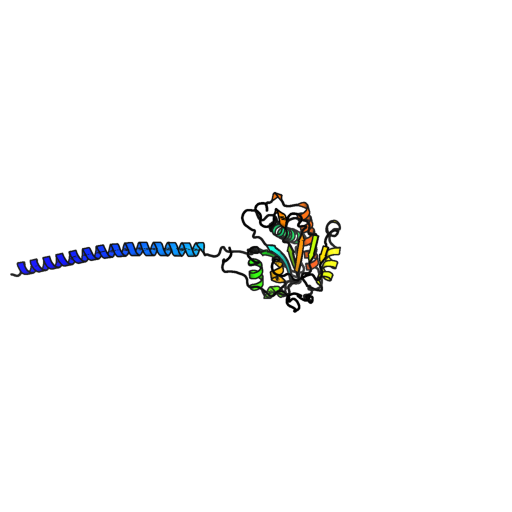.895 -5.495 1.00 98.12 97 ILE A O 1
ATOM 777 N N . LEU A 1 98 ? -4.750 9.105 -4.588 1.00 98.69 98 LEU A N 1
ATOM 778 C CA . LEU A 1 98 ? -4.030 8.549 -5.731 1.00 98.69 98 LEU A CA 1
ATOM 779 C C . LEU A 1 98 ? -4.465 7.109 -6.025 1.00 98.69 98 LEU A C 1
ATOM 781 O O . LEU A 1 98 ? -4.836 6.816 -7.163 1.00 98.69 98 LEU A O 1
ATOM 785 N N . MET A 1 99 ? -4.465 6.218 -5.027 1.00 98.69 99 MET A N 1
ATOM 786 C CA . MET A 1 99 ? -4.855 4.818 -5.244 1.00 98.69 99 MET A CA 1
ATOM 787 C C . MET A 1 99 ? -6.331 4.692 -5.639 1.00 98.69 99 MET A C 1
ATOM 789 O O . MET A 1 99 ? -6.663 3.910 -6.535 1.00 98.69 99 MET A O 1
ATOM 793 N N . MET A 1 100 ? -7.212 5.507 -5.051 1.00 98.69 100 MET A N 1
ATOM 794 C CA . MET A 1 100 ? -8.625 5.570 -5.443 1.00 98.69 100 MET A CA 1
ATOM 795 C C . MET A 1 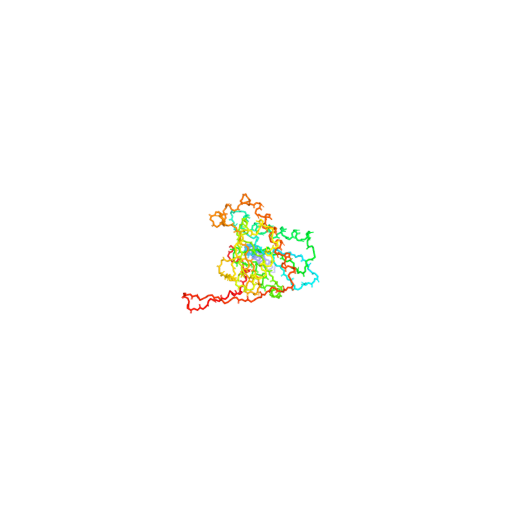100 ? -8.799 6.019 -6.902 1.00 98.69 100 MET A C 1
ATOM 797 O O . MET A 1 100 ? -9.584 5.425 -7.647 1.00 98.69 100 MET A O 1
ATOM 801 N N . GLU A 1 101 ? -8.060 7.041 -7.338 1.00 98.75 101 GLU A N 1
ATOM 802 C CA . GLU A 1 101 ? -8.122 7.539 -8.714 1.00 98.75 101 GLU A CA 1
ATOM 803 C C . GLU A 1 101 ? -7.567 6.519 -9.714 1.00 98.75 101 GLU A C 1
ATOM 805 O O . GLU A 1 101 ? -8.170 6.296 -10.766 1.00 98.75 101 GLU A O 1
ATOM 810 N N . VAL A 1 102 ? -6.478 5.824 -9.372 1.00 98.75 102 VAL A N 1
ATOM 811 C CA . VAL A 1 102 ? -5.947 4.717 -10.181 1.00 98.75 102 VAL A CA 1
ATOM 812 C C . VAL A 1 102 ? -6.998 3.618 -10.343 1.00 98.75 102 VAL A C 1
ATOM 814 O O . VAL A 1 102 ? -7.269 3.189 -11.467 1.00 98.75 102 VAL A O 1
ATOM 817 N N . MET A 1 103 ? -7.656 3.208 -9.254 1.00 98.69 103 MET A N 1
ATOM 818 C CA . MET A 1 103 ? -8.750 2.233 -9.305 1.00 98.69 103 MET A CA 1
ATOM 819 C C . MET A 1 103 ? -9.899 2.713 -10.199 1.00 98.69 103 MET A C 1
ATOM 821 O O . MET A 1 103 ? -10.414 1.938 -11.008 1.00 98.69 103 MET A O 1
ATOM 825 N N . ARG A 1 104 ? -10.279 3.996 -10.124 1.00 98.69 104 ARG A N 1
ATOM 826 C CA . ARG A 1 104 ? -11.324 4.586 -10.977 1.00 98.69 104 ARG A CA 1
ATOM 827 C C . ARG A 1 104 ? -10.936 4.573 -12.460 1.00 98.69 104 ARG A C 1
ATOM 829 O O . ARG A 1 104 ? -11.768 4.223 -13.302 1.00 98.69 104 ARG A O 1
ATOM 836 N N . ILE A 1 105 ? -9.695 4.941 -12.790 1.00 98.69 105 ILE A N 1
ATOM 837 C CA . ILE A 1 105 ? -9.155 4.931 -14.160 1.00 98.69 105 ILE A CA 1
ATOM 838 C C . ILE A 1 105 ? -9.165 3.505 -14.717 1.00 98.69 105 ILE A C 1
ATOM 840 O O . ILE A 1 105 ? -9.737 3.269 -15.784 1.00 98.69 105 ILE A O 1
ATOM 844 N N . LEU A 1 106 ? -8.590 2.548 -13.985 1.00 98.56 106 LEU A N 1
ATOM 845 C CA . LEU A 1 106 ? -8.488 1.156 -14.422 1.00 98.56 106 LEU A CA 1
ATOM 846 C C . LEU A 1 106 ? -9.864 0.508 -14.534 1.00 98.56 106 LEU A C 1
ATOM 848 O O . LEU A 1 106 ? -10.149 -0.137 -15.536 1.00 98.56 106 LEU A O 1
ATOM 852 N N . LYS A 1 107 ? -10.784 0.764 -13.599 1.00 98.19 107 LYS A N 1
ATOM 853 C CA . LYS A 1 107 ? -12.155 0.256 -13.714 1.00 98.19 107 LYS A CA 1
ATOM 854 C C . LYS A 1 107 ? -12.866 0.767 -14.970 1.00 98.19 107 LYS A C 1
ATOM 856 O O . LYS A 1 107 ? -13.672 0.036 -15.543 1.00 98.19 107 LYS A O 1
ATOM 861 N N . LYS A 1 108 ? -12.591 2.007 -15.390 1.00 98.38 108 LYS A N 1
ATOM 862 C CA . LYS A 1 108 ? -13.215 2.623 -16.568 1.00 98.38 108 LYS A CA 1
ATOM 863 C C . LYS A 1 108 ? -12.609 2.134 -17.886 1.00 98.38 108 LYS A C 1
ATOM 865 O O . LYS A 1 108 ? -13.361 1.871 -18.819 1.00 98.38 108 LYS A O 1
ATOM 870 N N . TYR A 1 109 ? -11.282 2.051 -17.978 1.00 97.88 109 TYR A N 1
ATOM 871 C CA . TYR A 1 109 ? -10.577 1.817 -19.248 1.00 97.88 109 TYR A CA 1
ATOM 872 C C . TYR A 1 109 ? -9.953 0.421 -19.378 1.00 97.88 109 TYR A C 1
ATOM 874 O O . TYR A 1 109 ? -9.625 0.002 -20.483 1.00 97.88 109 TYR A O 1
ATOM 882 N N . TYR A 1 110 ? -9.836 -0.318 -18.277 1.00 97.06 110 TYR A N 1
ATOM 883 C CA . TYR A 1 110 ? -9.302 -1.679 -18.212 1.00 97.06 110 TYR A CA 1
ATOM 884 C C . TYR A 1 110 ? -10.153 -2.566 -17.269 1.00 97.06 110 TYR A C 1
ATOM 886 O O . TYR A 1 110 ? -9.668 -3.085 -16.264 1.00 97.06 110 TYR A O 1
ATOM 894 N N . PRO A 1 111 ? -11.462 -2.738 -17.551 1.00 94.00 111 PRO A N 1
ATOM 895 C CA . PRO A 1 111 ? -12.399 -3.379 -16.623 1.00 94.00 111 PRO A CA 1
ATOM 896 C C . PRO A 1 111 ? -12.196 -4.892 -16.433 1.00 94.00 111 PRO A C 1
ATOM 898 O O . PRO A 1 111 ? -12.794 -5.447 -15.513 1.00 94.00 111 PRO A O 1
ATOM 901 N N . ASN A 1 112 ? -11.399 -5.543 -17.291 1.00 96.69 112 ASN A N 1
ATOM 902 C CA . ASN A 1 112 ? -11.146 -6.989 -17.288 1.00 96.69 112 ASN A CA 1
ATOM 903 C C . ASN A 1 112 ? -9.638 -7.266 -17.172 1.00 96.69 112 ASN A C 1
ATOM 905 O O . ASN A 1 112 ? -9.018 -7.666 -18.162 1.00 96.69 112 ASN A O 1
ATOM 909 N N . PRO A 1 113 ? -9.025 -7.010 -16.008 1.00 97.50 113 PRO A N 1
ATOM 910 C CA . PRO A 1 113 ? -7.600 -7.213 -15.848 1.00 97.50 113 PRO A CA 1
ATOM 911 C C . PRO A 1 113 ? -7.229 -8.699 -15.884 1.00 97.50 113 PRO A C 1
ATOM 913 O O . PRO A 1 113 ? -8.028 -9.552 -15.497 1.00 97.50 113 PRO A O 1
ATOM 916 N N . LYS A 1 114 ? -6.009 -9.031 -16.328 1.00 97.69 114 LYS A N 1
ATOM 917 C CA . LYS A 1 114 ? -5.504 -10.421 -16.308 1.00 97.69 114 LYS A CA 1
ATOM 918 C C . LYS A 1 114 ? -5.195 -10.929 -14.900 1.00 97.69 114 LYS A C 1
ATOM 920 O O . LYS A 1 114 ? -5.299 -12.129 -14.660 1.00 97.69 114 LYS A O 1
ATOM 925 N N . ARG A 1 115 ? -4.906 -10.037 -13.953 1.00 97.81 115 ARG A N 1
ATOM 926 C CA . ARG A 1 115 ? -4.729 -10.315 -12.515 1.00 97.81 115 ARG A CA 1
ATOM 927 C C . ARG A 1 115 ? -5.727 -9.488 -11.715 1.00 97.81 115 ARG A C 1
ATOM 929 O O . ARG A 1 115 ? -6.162 -8.446 -12.196 1.00 97.81 115 ARG A O 1
ATOM 936 N N . ASN A 1 116 ? -6.115 -9.933 -10.526 1.00 98.38 116 ASN A N 1
ATOM 937 C CA . ASN A 1 116 ? -6.943 -9.097 -9.660 1.00 98.38 116 ASN A CA 1
ATOM 938 C C . ASN A 1 116 ? -6.171 -7.825 -9.292 1.00 98.38 116 ASN A C 1
ATOM 940 O O . ASN A 1 116 ? -4.970 -7.886 -9.030 1.00 98.38 116 ASN A O 1
ATOM 944 N N . ILE A 1 117 ? -6.857 -6.688 -9.241 1.00 98.75 117 ILE A N 1
ATOM 945 C CA . ILE A 1 117 ? -6.293 -5.444 -8.711 1.00 98.75 117 ILE A CA 1
ATOM 946 C C . ILE A 1 117 ? -6.957 -5.200 -7.364 1.00 98.75 117 ILE A C 1
ATOM 948 O O . ILE A 1 117 ? -8.163 -4.960 -7.318 1.00 98.75 117 ILE A O 1
ATOM 952 N N . LEU A 1 118 ? -6.188 -5.281 -6.284 1.00 98.69 118 LEU A N 1
ATOM 953 C CA . LEU A 1 118 ? -6.652 -5.010 -4.925 1.00 98.69 118 LEU A CA 1
ATOM 954 C C . LEU A 1 118 ? -6.096 -3.663 -4.474 1.00 98.69 118 LEU A C 1
ATOM 956 O O . LEU A 1 118 ? -4.917 -3.390 -4.667 1.00 98.69 118 LEU A O 1
ATOM 960 N N . VAL A 1 119 ? -6.927 -2.831 -3.858 1.00 98.81 119 VAL A N 1
ATOM 961 C CA . VAL A 1 119 ? -6.478 -1.620 -3.163 1.00 98.81 119 VAL A CA 1
ATOM 962 C C . VAL A 1 119 ? -6.706 -1.789 -1.671 1.00 98.81 119 VAL A C 1
ATOM 964 O O . VAL A 1 119 ? -7.793 -2.193 -1.255 1.00 98.81 119 VAL A O 1
ATOM 967 N N . GLY A 1 120 ? -5.672 -1.505 -0.886 1.00 98.56 120 GLY A N 1
ATOM 968 C CA . GLY A 1 120 ? -5.742 -1.424 0.563 1.00 98.56 120 GLY A CA 1
ATOM 969 C C . GLY A 1 120 ? -5.486 0.002 1.029 1.00 98.56 120 GLY A C 1
ATOM 970 O O . GLY A 1 120 ? -4.427 0.565 0.754 1.00 98.56 120 GLY A O 1
ATOM 971 N N . HIS A 1 121 ? -6.480 0.549 1.721 1.00 98.56 121 HIS A N 1
ATOM 972 C CA . HIS A 1 121 ? -6.406 1.781 2.492 1.00 98.56 121 HIS A CA 1
ATOM 973 C C . HIS A 1 121 ? -6.275 1.401 3.964 1.00 98.56 121 HIS A C 1
ATOM 975 O O . HIS A 1 121 ? -7.255 0.991 4.596 1.00 98.56 121 HIS A O 1
ATOM 981 N N . TRP A 1 122 ? -5.045 1.431 4.467 1.00 97.75 122 TRP A N 1
ATOM 982 C CA . TRP A 1 122 ? -4.697 0.864 5.767 1.00 97.75 122 TRP A CA 1
ATOM 983 C C . TRP A 1 122 ? -4.978 1.852 6.893 1.00 97.75 122 TRP A C 1
ATOM 985 O O . TRP A 1 122 ? -4.683 3.033 6.768 1.00 97.75 122 TRP A O 1
ATOM 995 N N . GLY A 1 123 ? -5.569 1.382 7.986 1.00 94.62 123 GLY A N 1
ATOM 996 C CA . GLY A 1 123 ? -5.721 2.192 9.191 1.00 94.62 123 GLY A CA 1
ATOM 997 C C . GLY A 1 123 ? -4.559 1.982 10.159 1.00 94.62 123 GLY A C 1
ATOM 998 O O . GLY A 1 123 ? -3.995 0.892 10.238 1.00 94.62 123 GLY A O 1
ATOM 999 N N . SER A 1 124 ? -4.264 2.985 10.978 1.00 92.94 124 SER A N 1
ATOM 1000 C CA . SER A 1 124 ? -3.240 2.914 12.026 1.00 92.94 124 SER A CA 1
ATOM 1001 C C . SER A 1 124 ? -1.846 2.547 11.497 1.00 92.94 124 SER A C 1
ATOM 1003 O O . SER A 1 124 ? -1.123 1.742 12.099 1.00 92.94 124 SER A O 1
ATOM 1005 N N . GLU A 1 125 ? -1.465 3.117 10.354 1.00 94.56 125 GLU A N 1
ATOM 1006 C CA . GLU A 1 125 ? -0.075 3.109 9.885 1.00 94.56 125 GLU A CA 1
ATOM 1007 C C . GLU A 1 125 ? 0.803 3.864 10.879 1.00 94.56 125 GLU A C 1
ATOM 1009 O O . GLU A 1 125 ? 1.802 3.324 11.366 1.00 94.56 125 GLU A O 1
ATOM 1014 N N . GLU A 1 126 ? 0.313 5.020 11.319 1.00 92.50 126 GLU A N 1
ATOM 1015 C CA . GLU A 1 126 ? 1.065 5.991 12.109 1.00 92.50 126 GLU A CA 1
ATOM 1016 C C . GLU A 1 126 ? 1.405 5.475 13.513 1.00 92.50 126 GLU A C 1
ATOM 1018 O O . GLU A 1 126 ? 2.377 5.889 14.149 1.00 92.50 126 GLU A O 1
ATOM 1023 N N . GLN A 1 127 ? 0.628 4.508 14.013 1.00 89.50 127 GLN A N 1
ATOM 1024 C CA . GLN A 1 127 ? 0.886 3.826 15.286 1.00 89.50 127 GLN A CA 1
ATOM 1025 C C . GLN A 1 127 ? 1.651 2.502 15.109 1.00 89.50 127 GLN A C 1
ATOM 1027 O O . GLN A 1 127 ? 1.725 1.696 16.043 1.00 89.50 127 GLN A O 1
ATOM 1032 N N . GLY A 1 128 ? 2.240 2.262 13.934 1.00 90.75 128 GLY A N 1
ATOM 1033 C CA . GLY A 1 128 ? 3.175 1.164 13.692 1.00 90.75 128 GLY A CA 1
ATOM 1034 C C . GLY A 1 128 ? 2.728 0.112 12.676 1.00 90.75 128 GLY A C 1
ATOM 1035 O O . GLY A 1 128 ? 3.039 -1.069 12.868 1.00 90.75 128 GLY A O 1
ATOM 1036 N N . LEU A 1 129 ? 2.084 0.526 11.581 1.00 93.62 129 LEU A N 1
ATOM 1037 C CA . LEU A 1 129 ? 1.624 -0.328 10.475 1.00 93.62 129 LEU A CA 1
ATOM 1038 C C . LEU A 1 129 ? 0.553 -1.344 10.905 1.00 93.62 129 LEU A C 1
ATOM 1040 O O . LEU A 1 129 ? 0.507 -2.463 10.393 1.00 93.62 129 LEU A O 1
ATOM 1044 N N . ASN A 1 130 ? -0.281 -1.010 11.892 1.00 92.69 130 ASN A N 1
ATOM 1045 C CA . ASN A 1 130 ? -1.168 -1.984 12.532 1.00 92.69 130 ASN A CA 1
ATOM 1046 C C . ASN A 1 130 ? -2.219 -2.532 11.563 1.00 92.69 130 ASN A C 1
ATOM 1048 O O . ASN A 1 130 ? -2.480 -3.736 11.567 1.00 92.69 130 ASN A O 1
ATOM 1052 N N . GLY A 1 131 ? -2.787 -1.680 10.706 1.00 94.75 131 GLY A N 1
ATOM 1053 C CA . GLY A 1 131 ? -3.778 -2.081 9.712 1.00 94.75 131 GLY A CA 1
ATOM 1054 C C . GLY A 1 131 ? -3.211 -3.037 8.674 1.00 94.75 131 GLY A C 1
ATOM 1055 O O . GLY A 1 131 ? -3.736 -4.143 8.510 1.00 94.75 131 GLY A O 1
ATOM 1056 N N . SER A 1 132 ? -2.116 -2.665 8.007 1.00 96.38 132 SER A N 1
ATOM 1057 C CA . SER A 1 132 ? -1.484 -3.548 7.024 1.00 96.38 132 SER A CA 1
ATOM 1058 C C . SER A 1 132 ? -0.973 -4.835 7.676 1.00 96.38 132 SER A C 1
ATOM 1060 O O . SER A 1 132 ? -1.178 -5.916 7.117 1.00 96.38 132 SER A O 1
ATOM 1062 N N . GLN A 1 133 ? -0.371 -4.773 8.874 1.00 95.19 133 GLN A N 1
ATOM 1063 C CA . GLN A 1 133 ? 0.079 -5.968 9.605 1.00 95.19 133 GLN A CA 1
ATOM 1064 C C . GLN A 1 133 ? -1.083 -6.898 9.937 1.00 95.19 133 GLN A C 1
ATOM 1066 O O . GLN A 1 133 ? -0.952 -8.110 9.766 1.00 95.19 133 GLN A O 1
ATOM 1071 N N . ALA A 1 134 ? -2.221 -6.349 10.369 1.00 95.19 134 ALA A N 1
ATOM 1072 C CA . ALA A 1 134 ? -3.409 -7.141 10.658 1.00 95.19 134 ALA A CA 1
ATOM 1073 C C . ALA A 1 134 ? -3.908 -7.838 9.390 1.00 95.19 134 ALA A C 1
ATOM 1075 O O . ALA A 1 134 ? -4.171 -9.040 9.409 1.00 95.19 134 ALA A O 1
ATOM 1076 N N . PHE A 1 135 ? -3.946 -7.114 8.267 1.00 97.00 135 PHE A N 1
ATOM 1077 C CA . PHE A 1 135 ? -4.330 -7.680 6.979 1.00 97.00 135 PHE A CA 1
ATOM 1078 C C . PHE A 1 135 ? -3.406 -8.828 6.550 1.00 97.00 135 PHE A C 1
ATOM 1080 O O . PHE A 1 135 ? -3.898 -9.905 6.214 1.00 97.00 135 PHE A O 1
ATOM 1087 N N . ALA A 1 136 ? -2.086 -8.629 6.590 1.00 96.81 136 ALA A N 1
ATOM 1088 C CA . ALA A 1 136 ? -1.118 -9.650 6.196 1.00 96.81 136 ALA A CA 1
ATOM 1089 C C . ALA A 1 136 ? -1.131 -10.869 7.136 1.00 96.81 136 ALA A C 1
ATOM 1091 O O . ALA A 1 136 ? -0.978 -12.004 6.683 1.00 96.81 136 ALA A O 1
ATOM 1092 N N . GLU A 1 137 ? -1.346 -10.654 8.438 1.00 95.75 137 GLU A N 1
ATOM 1093 C CA . GLU A 1 137 ? -1.472 -11.732 9.421 1.00 95.75 137 GLU A CA 1
ATOM 1094 C C . GLU A 1 137 ? -2.737 -12.576 9.203 1.00 95.75 137 GLU A C 1
ATOM 1096 O O . GLU A 1 137 ? -2.662 -13.805 9.301 1.00 95.75 137 GLU A O 1
ATOM 1101 N N . ASP A 1 138 ? -3.860 -11.933 8.872 1.00 96.31 138 ASP A N 1
ATOM 1102 C CA . ASP A 1 138 ? -5.154 -12.594 8.661 1.00 96.31 138 ASP A CA 1
ATOM 1103 C C . ASP A 1 138 ? -5.249 -13.270 7.278 1.00 96.31 138 ASP A C 1
ATOM 1105 O O . ASP A 1 138 ? -5.972 -14.253 7.124 1.00 96.31 138 ASP A O 1
ATOM 1109 N N . HIS A 1 139 ? -4.475 -12.805 6.288 1.00 97.06 139 HIS A N 1
ATOM 1110 C CA . HIS A 1 139 ? -4.511 -13.276 4.893 1.00 97.06 139 HIS A CA 1
ATOM 1111 C C . HIS A 1 139 ? -3.168 -13.861 4.430 1.00 97.06 139 HIS A C 1
ATOM 1113 O O . HIS A 1 139 ? -2.687 -13.590 3.326 1.00 97.06 139 HIS A O 1
ATOM 1119 N N . LYS A 1 140 ? -2.526 -14.688 5.261 1.00 96.50 140 LYS A N 1
ATOM 1120 C CA . LYS A 1 140 ? -1.223 -15.304 4.932 1.00 96.50 140 LYS A CA 1
ATOM 1121 C C . LYS A 1 140 ? -1.243 -16.139 3.651 1.00 96.50 140 LYS A C 1
ATOM 1123 O O . LYS A 1 140 ? -0.229 -16.228 2.965 1.00 96.50 140 LYS A O 1
ATOM 1128 N N . ASP A 1 141 ? -2.381 -16.737 3.313 1.00 97.31 141 ASP A N 1
ATOM 1129 C CA . ASP A 1 141 ? -2.568 -17.511 2.083 1.00 97.31 141 ASP A CA 1
ATOM 1130 C C . ASP A 1 141 ? -2.660 -16.628 0.824 1.00 97.31 141 ASP A C 1
ATOM 1132 O O . ASP A 1 141 ? -2.459 -17.117 -0.292 1.00 97.31 141 ASP A O 1
ATOM 1136 N N . LEU A 1 142 ? -2.943 -15.331 0.993 1.00 97.44 142 LEU A N 1
ATOM 1137 C CA . LEU A 1 142 ? -2.938 -14.336 -0.075 1.00 97.44 142 LEU A CA 1
ATOM 1138 C C . LEU A 1 142 ? -1.522 -13.840 -0.386 1.00 97.44 142 LEU A C 1
ATOM 1140 O O . LEU A 1 142 ? -1.234 -13.538 -1.539 1.00 97.44 142 LEU A O 1
ATOM 1144 N N . MET A 1 143 ? -0.613 -13.796 0.590 1.00 97.31 143 MET A N 1
ATOM 1145 C CA . MET A 1 143 ? 0.760 -13.304 0.389 1.00 97.31 143 MET A CA 1
ATOM 1146 C C . MET A 1 143 ? 1.483 -13.962 -0.806 1.00 97.31 143 MET A C 1
ATOM 1148 O O . MET A 1 143 ? 1.942 -13.238 -1.692 1.00 97.31 143 MET A O 1
ATOM 1152 N N . PRO A 1 144 ? 1.509 -15.305 -0.954 1.00 96.94 144 PRO A N 1
ATOM 1153 C CA . PRO A 1 144 ? 2.138 -15.945 -2.112 1.00 96.94 144 PRO A CA 1
ATOM 1154 C C . PRO A 1 144 ? 1.368 -15.759 -3.433 1.00 96.94 144 PRO A C 1
ATOM 1156 O O . PRO A 1 144 ? 1.866 -16.176 -4.482 1.00 96.94 144 PRO A O 1
ATOM 1159 N N . LYS A 1 145 ? 0.181 -15.145 -3.414 1.00 97.19 145 LYS A N 1
ATOM 1160 C CA . LYS A 1 145 ? -0.642 -14.812 -4.590 1.00 97.19 145 LYS A CA 1
ATOM 1161 C C . LYS A 1 145 ? -0.447 -13.361 -5.047 1.00 97.19 145 LYS A C 1
ATOM 1163 O O . LYS A 1 145 ? -0.778 -13.018 -6.183 1.00 97.19 145 LYS A O 1
ATOM 1168 N N . ILE A 1 146 ? 0.124 -12.503 -4.200 1.00 97.88 146 ILE A N 1
ATOM 1169 C CA . ILE A 1 146 ? 0.479 -11.138 -4.591 1.00 97.88 146 ILE A CA 1
ATOM 1170 C C . ILE A 1 146 ? 1.701 -11.204 -5.511 1.00 97.88 146 ILE A C 1
ATOM 1172 O O . ILE A 1 146 ? 2.763 -11.719 -5.148 1.00 97.88 146 ILE A O 1
ATOM 1176 N N . SER A 1 147 ? 1.514 -10.720 -6.737 1.00 96.00 147 SER A N 1
ATOM 1177 C CA . SER A 1 147 ? 2.559 -10.601 -7.750 1.00 96.00 147 SER A CA 1
ATOM 1178 C C . SER A 1 147 ? 3.434 -9.395 -7.447 1.00 96.00 147 SER A C 1
ATOM 1180 O O . SER A 1 147 ? 4.644 -9.530 -7.347 1.00 96.00 147 SER A O 1
ATOM 1182 N N . VAL A 1 148 ? 2.830 -8.224 -7.255 1.00 97.25 148 VAL A N 1
ATOM 1183 C CA . VAL A 1 148 ? 3.561 -7.011 -6.889 1.00 97.25 148 VAL A CA 1
ATOM 1184 C C . VAL A 1 148 ? 2.655 -6.050 -6.129 1.00 97.25 148 VAL A C 1
ATOM 1186 O O . VAL A 1 148 ? 1.449 -5.998 -6.384 1.00 97.25 148 VAL A O 1
ATOM 1189 N N . LEU A 1 149 ? 3.243 -5.291 -5.211 1.00 97.81 149 LEU A N 1
ATOM 1190 C CA . LEU A 1 149 ? 2.594 -4.220 -4.465 1.00 97.81 149 LEU A CA 1
ATOM 1191 C C . LEU A 1 149 ? 3.219 -2.859 -4.803 1.00 97.81 149 LEU A C 1
ATOM 1193 O O . LEU A 1 149 ? 4.437 -2.730 -4.867 1.00 97.81 149 LEU A O 1
ATOM 1197 N N . PHE A 1 150 ? 2.394 -1.832 -4.977 1.00 98.06 150 PHE A N 1
ATOM 1198 C CA . PHE A 1 150 ? 2.819 -0.445 -5.150 1.00 98.06 150 PHE A CA 1
ATOM 1199 C C . PHE A 1 150 ? 2.345 0.381 -3.958 1.00 98.06 150 PHE A C 1
ATOM 1201 O O . PHE A 1 150 ? 1.142 0.461 -3.712 1.00 98.06 150 PHE A O 1
ATOM 1208 N N . ASN A 1 151 ? 3.279 0.998 -3.236 1.00 98.00 151 ASN A N 1
ATOM 1209 C CA . ASN A 1 151 ? 2.976 1.847 -2.087 1.00 98.00 151 ASN A CA 1
ATOM 1210 C C . ASN A 1 151 ? 3.407 3.285 -2.350 1.00 98.00 151 ASN A C 1
ATOM 1212 O O . ASN A 1 151 ? 4.559 3.494 -2.733 1.00 98.00 151 ASN A O 1
ATOM 1216 N N . GLN A 1 152 ? 2.530 4.257 -2.103 1.00 96.00 152 GLN A N 1
ATOM 1217 C CA . GLN A 1 152 ? 2.893 5.676 -2.124 1.00 96.00 152 GLN A CA 1
ATOM 1218 C C . GLN A 1 152 ? 2.527 6.316 -0.794 1.00 96.00 152 GLN A C 1
ATOM 1220 O O . GLN A 1 152 ? 1.386 6.233 -0.344 1.00 96.00 152 GLN A O 1
ATOM 1225 N N . ASP A 1 153 ? 3.539 6.917 -0.183 1.00 93.62 153 ASP A N 1
ATOM 1226 C CA . ASP A 1 153 ? 3.443 7.531 1.129 1.00 93.62 153 ASP A CA 1
ATOM 1227 C C . ASP A 1 153 ? 4.671 8.419 1.359 1.00 93.62 153 ASP A C 1
ATOM 1229 O O . ASP A 1 153 ? 5.732 7.929 1.754 1.00 93.62 153 ASP A O 1
ATOM 1233 N N . ASN A 1 154 ? 4.552 9.684 0.943 1.00 91.38 154 ASN A N 1
ATOM 1234 C CA . ASN A 1 154 ? 5.469 10.788 1.256 1.00 91.38 154 ASN A CA 1
ATOM 1235 C C . ASN A 1 154 ? 5.053 12.102 0.554 1.00 91.38 154 ASN A C 1
ATOM 1237 O O . ASN A 1 154 ? 5.853 12.744 -0.141 1.00 91.38 154 ASN A O 1
ATOM 1241 N N . GLY A 1 155 ? 3.792 12.507 0.699 1.00 92.38 155 GLY A N 1
ATOM 1242 C CA . GLY A 1 155 ? 3.326 13.804 0.218 1.00 92.38 155 GLY A CA 1
ATOM 1243 C C . GLY A 1 155 ? 2.924 13.883 -1.255 1.00 92.38 155 GLY A C 1
ATOM 1244 O O . GLY A 1 155 ? 2.738 12.887 -1.954 1.00 92.38 155 GLY A O 1
ATOM 1245 N N . THR A 1 156 ? 2.759 15.124 -1.720 1.00 94.62 156 THR A N 1
ATOM 1246 C CA . THR A 1 156 ? 2.019 15.455 -2.952 1.00 94.62 156 THR A CA 1
ATOM 1247 C C . THR A 1 156 ? 2.847 15.518 -4.237 1.00 94.62 156 THR A C 1
ATOM 1249 O O . THR A 1 156 ? 2.266 15.623 -5.320 1.00 94.62 156 THR A O 1
ATOM 1252 N N . GLY A 1 157 ? 4.176 15.573 -4.139 1.00 94.25 157 GLY A N 1
ATOM 1253 C CA . GLY A 1 157 ? 5.028 15.841 -5.295 1.00 94.25 157 GLY A CA 1
ATOM 1254 C C . GLY A 1 157 ? 4.954 14.737 -6.349 1.00 94.25 157 GLY A C 1
ATOM 1255 O O . GLY A 1 157 ? 4.475 13.629 -6.106 1.00 94.25 157 GLY A O 1
ATOM 1256 N N . ARG A 1 158 ? 5.471 15.010 -7.545 1.00 93.81 158 ARG A N 1
ATOM 1257 C CA . ARG A 1 158 ? 5.631 13.974 -8.572 1.00 93.81 158 ARG A CA 1
ATOM 1258 C C . ARG A 1 158 ? 6.481 12.812 -8.041 1.00 93.81 158 ARG A C 1
ATOM 1260 O O . ARG A 1 158 ? 7.536 13.058 -7.458 1.00 93.81 158 ARG A O 1
ATOM 1267 N N . ILE A 1 159 ? 6.076 11.570 -8.319 1.00 93.94 159 ILE A N 1
ATOM 1268 C CA . ILE A 1 159 ? 6.893 10.366 -8.106 1.00 93.94 159 ILE A CA 1
ATOM 1269 C C . ILE A 1 159 ? 8.206 10.540 -8.866 1.00 93.94 159 ILE A C 1
ATOM 1271 O O . ILE A 1 159 ? 8.222 10.644 -10.095 1.00 93.94 159 ILE A O 1
ATOM 1275 N N . SER A 1 160 ? 9.296 10.590 -8.115 1.00 92.19 160 SER A N 1
ATOM 1276 C CA . SER A 1 160 ? 10.637 10.868 -8.619 1.00 92.19 160 SER A CA 1
ATOM 1277 C C . SER A 1 160 ? 11.652 9.828 -8.201 1.00 92.19 160 SER A C 1
ATOM 1279 O O . SER A 1 160 ? 12.736 9.803 -8.771 1.00 92.19 160 SER A O 1
ATOM 1281 N N . LYS A 1 161 ? 11.330 8.944 -7.249 1.00 92.00 161 LYS A N 1
ATOM 1282 C CA . LYS A 1 161 ? 12.182 7.796 -6.946 1.00 92.00 161 LYS A CA 1
ATOM 1283 C C . LYS A 1 161 ? 11.384 6.521 -6.791 1.00 92.00 161 LYS A C 1
ATOM 1285 O O . LYS A 1 161 ? 10.223 6.530 -6.388 1.00 92.00 161 LYS A O 1
ATOM 1290 N N . LEU A 1 162 ? 12.043 5.416 -7.097 1.00 91.69 162 LEU A N 1
ATOM 1291 C CA . LEU A 1 162 ? 11.487 4.087 -6.941 1.00 91.69 162 LEU A CA 1
ATOM 1292 C C . LEU A 1 162 ? 12.558 3.114 -6.457 1.00 91.69 162 LEU A C 1
ATOM 1294 O O . LEU A 1 162 ? 13.685 3.091 -6.957 1.00 91.69 162 LEU A O 1
ATOM 1298 N N . SER A 1 163 ? 12.189 2.300 -5.474 1.00 92.69 163 SER A N 1
ATOM 1299 C CA . SER A 1 163 ? 13.052 1.271 -4.892 1.00 92.69 163 SER A CA 1
ATOM 1300 C C . SER A 1 163 ? 12.455 -0.113 -5.110 1.00 92.69 163 SER A C 1
ATOM 1302 O O . SER A 1 163 ? 11.260 -0.302 -4.889 1.00 92.69 163 SER A O 1
ATOM 1304 N N . GLY A 1 164 ? 13.296 -1.077 -5.496 1.00 93.62 164 GLY A N 1
ATOM 1305 C CA . GLY A 1 164 ? 12.925 -2.493 -5.623 1.00 93.62 164 GLY A CA 1
ATOM 1306 C C . GLY A 1 164 ? 12.953 -3.281 -4.309 1.00 93.62 164 GLY A C 1
ATOM 1307 O O . GLY A 1 164 ? 12.760 -4.493 -4.327 1.00 93.62 164 GLY A O 1
ATOM 1308 N N . LEU A 1 165 ? 13.233 -2.619 -3.180 1.00 94.44 165 LEU A N 1
ATOM 1309 C CA . LEU A 1 165 ? 13.119 -3.175 -1.825 1.00 94.44 165 LEU A CA 1
ATOM 1310 C C . LEU A 1 165 ? 13.841 -4.521 -1.613 1.00 94.44 165 LEU A C 1
ATOM 1312 O O . LEU A 1 165 ? 13.350 -5.431 -0.953 1.00 94.44 165 LEU A O 1
ATOM 1316 N N . GLY A 1 166 ? 15.042 -4.649 -2.170 1.00 94.62 166 GLY A N 1
ATOM 1317 C CA . GLY A 1 166 ? 15.904 -5.821 -2.036 1.00 94.62 166 GLY A CA 1
ATOM 1318 C C . GLY A 1 166 ? 15.571 -6.979 -2.982 1.00 94.62 166 GLY A C 1
ATOM 1319 O O . GLY A 1 166 ? 16.299 -7.973 -2.975 1.00 94.62 166 GLY A O 1
ATOM 1320 N N . PHE A 1 167 ? 14.521 -6.891 -3.803 1.00 95.81 167 PHE A N 1
ATOM 1321 C CA . PHE A 1 167 ? 14.197 -7.931 -4.781 1.00 95.81 167 PHE A CA 1
ATOM 1322 C C . PHE A 1 167 ? 15.113 -7.808 -6.007 1.00 95.81 167 PHE A C 1
ATOM 1324 O O . PHE A 1 167 ? 15.127 -6.784 -6.690 1.00 95.81 167 PHE A O 1
ATOM 1331 N N . LEU A 1 168 ? 15.897 -8.859 -6.278 1.00 94.56 168 LEU A N 1
ATOM 1332 C CA . LEU A 1 168 ? 16.976 -8.862 -7.278 1.00 94.56 168 LEU A CA 1
ATOM 1333 C C . LEU A 1 168 ? 16.484 -8.536 -8.682 1.00 94.56 168 LEU A C 1
ATOM 1335 O O . LEU A 1 168 ? 17.103 -7.750 -9.391 1.00 94.56 168 LEU A O 1
ATOM 1339 N N . ASP A 1 169 ? 15.352 -9.122 -9.048 1.00 94.56 169 ASP A N 1
ATOM 1340 C CA . ASP A 1 169 ? 14.851 -9.082 -10.419 1.00 94.56 169 ASP A CA 1
ATOM 1341 C C . ASP A 1 169 ? 13.890 -7.918 -10.652 1.00 94.56 169 ASP A C 1
ATOM 1343 O O . ASP A 1 169 ? 13.402 -7.740 -11.763 1.00 94.56 169 ASP A O 1
ATOM 1347 N N . ALA A 1 170 ? 13.603 -7.111 -9.624 1.00 93.56 170 ALA A N 1
ATOM 1348 C CA . ALA A 1 170 ? 12.619 -6.037 -9.717 1.00 93.56 170 ALA A CA 1
ATOM 1349 C C . ALA A 1 170 ? 12.977 -4.996 -10.791 1.00 93.56 170 ALA A C 1
ATOM 1351 O O . ALA A 1 170 ? 12.076 -4.419 -11.403 1.00 93.56 170 ALA A O 1
ATOM 1352 N N . TYR A 1 171 ? 14.274 -4.808 -11.064 1.00 91.94 171 TYR A N 1
ATOM 1353 C CA . TYR A 1 171 ? 14.756 -3.940 -12.138 1.00 91.94 171 TYR A CA 1
ATOM 1354 C C . TYR A 1 171 ? 14.248 -4.386 -13.509 1.00 91.94 171 TYR A C 1
ATOM 1356 O O . TYR A 1 171 ? 13.766 -3.554 -14.273 1.00 91.94 171 TYR A O 1
ATOM 1364 N N . ASP A 1 172 ? 14.291 -5.687 -13.800 1.00 91.88 172 ASP A N 1
ATOM 1365 C CA . ASP A 1 172 ? 13.935 -6.214 -15.118 1.00 91.88 172 ASP A CA 1
ATOM 1366 C C . ASP A 1 172 ? 12.453 -5.992 -15.418 1.00 91.88 172 ASP A C 1
ATOM 1368 O O . ASP A 1 172 ? 12.096 -5.611 -16.533 1.00 91.88 172 ASP A O 1
ATOM 1372 N N . TYR A 1 173 ? 11.579 -6.215 -14.430 1.00 92.06 173 TYR A N 1
ATOM 1373 C CA . TYR A 1 173 ? 10.149 -5.925 -14.565 1.00 92.06 173 TYR A CA 1
ATOM 1374 C C . TYR A 1 173 ? 9.916 -4.429 -14.740 1.00 92.06 173 TYR A C 1
ATOM 1376 O O . TYR A 1 173 ? 9.250 -4.011 -15.686 1.00 92.06 173 TYR A O 1
ATOM 1384 N N . PHE A 1 174 ? 10.512 -3.617 -13.863 1.00 89.44 174 PHE A N 1
ATOM 1385 C CA . PHE A 1 174 ? 10.297 -2.181 -13.890 1.00 89.44 174 PHE A CA 1
ATOM 1386 C C . PHE A 1 174 ? 10.774 -1.546 -15.195 1.00 89.44 174 PHE A C 1
ATOM 1388 O O . PHE A 1 174 ? 10.023 -0.770 -15.765 1.00 89.44 174 PHE A O 1
ATOM 1395 N N . GLN A 1 175 ? 11.968 -1.876 -15.698 1.00 89.12 175 GLN A N 1
ATOM 1396 C CA . GLN A 1 175 ? 12.488 -1.309 -16.949 1.00 89.12 175 GLN A CA 1
ATOM 1397 C C . GLN A 1 175 ? 11.545 -1.564 -18.127 1.00 89.12 175 GLN A C 1
ATOM 1399 O O . GLN A 1 175 ? 11.208 -0.626 -18.848 1.00 89.12 175 GLN A O 1
ATOM 1404 N N . ARG A 1 176 ? 11.036 -2.797 -18.269 1.00 90.50 176 ARG A N 1
ATOM 1405 C CA . ARG A 1 176 ? 10.063 -3.129 -19.323 1.00 90.50 176 ARG A CA 1
ATOM 1406 C C . ARG A 1 176 ? 8.797 -2.293 -19.216 1.00 90.50 176 ARG A C 1
ATOM 1408 O O . ARG A 1 176 ? 8.242 -1.902 -20.233 1.00 90.50 176 ARG A O 1
ATOM 1415 N N . TRP A 1 177 ? 8.316 -2.041 -18.000 1.00 92.12 177 TRP A N 1
ATOM 1416 C CA . TRP A 1 177 ? 7.103 -1.250 -17.797 1.00 92.12 177 TRP A CA 1
ATOM 1417 C C . TRP A 1 177 ? 7.357 0.252 -17.962 1.00 92.12 177 TRP A C 1
ATOM 1419 O O . TRP A 1 177 ? 6.534 0.979 -18.513 1.00 92.12 177 TRP A O 1
ATOM 1429 N N . PHE A 1 178 ? 8.521 0.710 -17.510 1.00 88.00 178 PHE A N 1
ATOM 1430 C CA . PHE A 1 178 ? 8.947 2.100 -17.521 1.00 88.00 178 PHE A CA 1
ATOM 1431 C C . PHE A 1 178 ? 9.013 2.670 -18.937 1.00 88.00 178 PHE A C 1
ATOM 1433 O O . PHE A 1 178 ? 8.661 3.828 -19.135 1.00 88.00 178 PHE A O 1
ATOM 1440 N N . GLU A 1 179 ? 9.391 1.865 -19.933 1.00 89.12 179 GLU A N 1
ATOM 1441 C CA . GLU A 1 179 ? 9.449 2.284 -21.339 1.00 89.12 179 GLU A CA 1
ATOM 1442 C C . GLU A 1 179 ? 8.106 2.774 -21.902 1.00 89.12 179 GLU A C 1
ATOM 1444 O O . GLU A 1 179 ? 8.103 3.638 -22.779 1.00 89.12 179 GLU A O 1
ATOM 1449 N N . TYR A 1 180 ? 6.983 2.286 -21.368 1.00 91.81 180 TYR A N 1
ATOM 1450 C CA . TYR A 1 180 ? 5.630 2.649 -21.806 1.00 91.81 180 TYR A CA 1
ATOM 1451 C C . TYR A 1 180 ? 5.058 3.882 -21.100 1.00 91.81 180 TYR A C 1
ATOM 1453 O O . TYR A 1 180 ? 3.967 4.336 -21.448 1.00 91.81 180 TYR A O 1
ATOM 1461 N N . LEU A 1 181 ? 5.755 4.429 -20.101 1.00 90.38 181 LEU A N 1
ATOM 1462 C CA . LEU A 1 181 ? 5.313 5.656 -19.448 1.00 90.38 181 LEU A CA 1
ATOM 1463 C C . LEU A 1 181 ? 5.413 6.853 -20.415 1.00 90.38 181 LEU A C 1
ATOM 1465 O O . LEU A 1 181 ? 6.360 6.924 -21.207 1.00 90.38 181 LEU A O 1
ATOM 1469 N N . PRO A 1 182 ? 4.497 7.837 -20.327 1.00 87.31 182 PRO A N 1
ATOM 1470 C CA . PRO A 1 182 ? 4.625 9.091 -21.068 1.00 87.31 182 PRO A CA 1
ATOM 1471 C C . PRO A 1 182 ? 5.997 9.738 -20.836 1.00 87.31 182 PRO A C 1
ATOM 1473 O O . PRO A 1 182 ? 6.555 9.649 -19.740 1.00 87.31 182 PRO A O 1
ATOM 1476 N N . GLU A 1 183 ? 6.577 10.365 -21.859 1.00 87.19 183 GLU A N 1
ATOM 1477 C CA . GLU A 1 183 ? 7.928 10.944 -21.793 1.00 87.19 183 GLU A CA 1
ATOM 1478 C C . GLU A 1 183 ? 8.063 11.961 -20.653 1.00 87.19 183 GLU A C 1
ATOM 1480 O O . GLU A 1 183 ? 9.008 11.902 -19.860 1.00 87.19 183 GLU A O 1
ATOM 1485 N N . GLU A 1 184 ? 7.048 12.806 -20.495 1.00 84.06 184 GLU A N 1
ATOM 1486 C CA . GLU A 1 184 ? 6.919 13.777 -19.417 1.00 84.06 184 GLU A CA 1
ATOM 1487 C C . GLU A 1 184 ? 6.945 13.127 -18.022 1.00 84.06 184 GLU A C 1
ATOM 1489 O O . GLU A 1 184 ? 7.419 13.745 -17.065 1.00 84.06 184 GLU A O 1
ATOM 1494 N N . ASN A 1 185 ? 6.527 11.860 -17.916 1.00 85.12 185 ASN A N 1
ATOM 1495 C CA . ASN A 1 185 ? 6.493 11.071 -16.687 1.00 85.12 185 ASN A CA 1
ATOM 1496 C C . ASN A 1 185 ? 7.747 10.195 -16.497 1.00 85.12 185 ASN A C 1
ATOM 1498 O O . ASN A 1 185 ? 8.057 9.856 -15.353 1.00 85.12 185 ASN A O 1
ATOM 1502 N N . ARG A 1 186 ? 8.527 9.919 -17.553 1.00 80.81 186 ARG A N 1
ATOM 1503 C CA . ARG A 1 186 ? 9.779 9.137 -17.490 1.00 80.81 186 ARG A CA 1
ATOM 1504 C C . ARG A 1 186 ? 10.987 9.938 -17.017 1.00 80.81 186 ARG A C 1
ATOM 1506 O O . ARG A 1 186 ? 11.711 9.474 -16.144 1.00 80.81 186 ARG A O 1
ATOM 1513 N N . GLY A 1 187 ? 11.199 11.138 -17.562 1.00 70.75 187 GLY A N 1
ATOM 1514 C CA . GLY A 1 187 ? 12.495 11.845 -17.532 1.00 70.75 187 GLY A CA 1
ATOM 1515 C C . GLY A 1 187 ? 13.083 12.269 -16.172 1.00 70.75 187 GLY A C 1
ATOM 1516 O O . GLY A 1 187 ? 14.062 13.006 -16.162 1.00 70.75 187 GLY A O 1
ATOM 1517 N N . ALA A 1 188 ? 12.512 11.857 -15.037 1.00 71.75 188 ALA A N 1
ATOM 1518 C CA . ALA A 1 188 ? 12.941 12.291 -13.705 1.00 71.75 188 ALA A CA 1
ATOM 1519 C C . ALA A 1 188 ? 12.822 11.218 -12.605 1.00 71.75 188 ALA A C 1
ATOM 1521 O O . ALA A 1 188 ? 12.922 11.568 -11.432 1.00 71.75 188 ALA A O 1
ATOM 1522 N N . ILE A 1 189 ? 12.571 9.943 -12.945 1.00 88.38 189 ILE A N 1
ATOM 1523 C CA . ILE A 1 189 ? 12.475 8.881 -11.930 1.00 88.38 189 ILE A CA 1
ATOM 1524 C C . ILE A 1 189 ? 13.854 8.254 -11.694 1.00 88.38 189 ILE A C 1
ATOM 1526 O O . ILE A 1 189 ? 14.361 7.501 -12.524 1.00 88.38 189 ILE A O 1
ATOM 1530 N N . GLU A 1 190 ? 14.446 8.536 -10.538 1.00 91.12 190 GLU A N 1
ATOM 1531 C CA . GLU A 1 190 ? 15.612 7.830 -10.018 1.00 91.12 190 GLU A CA 1
ATOM 1532 C C . GLU A 1 190 ? 15.211 6.423 -9.566 1.00 91.12 190 GLU A C 1
ATOM 1534 O O . GLU A 1 190 ? 14.217 6.228 -8.866 1.00 91.12 190 GLU A O 1
ATOM 1539 N N . THR A 1 191 ? 16.001 5.416 -9.923 1.00 91.62 191 THR A N 1
ATOM 1540 C CA . THR A 1 191 ? 15.728 4.036 -9.512 1.00 91.62 191 THR A CA 1
ATOM 1541 C C . THR A 1 191 ? 16.839 3.490 -8.633 1.00 91.62 191 THR A C 1
ATOM 1543 O O . THR A 1 191 ? 18.017 3.754 -8.860 1.00 91.62 191 THR A O 1
ATOM 1546 N N . THR A 1 192 ? 16.469 2.725 -7.607 1.00 92.12 192 THR A N 1
ATOM 1547 C CA . THR A 1 192 ? 17.416 2.044 -6.717 1.00 92.12 192 THR A CA 1
ATOM 1548 C C . THR A 1 192 ? 17.124 0.549 -6.711 1.00 92.12 192 THR A C 1
ATOM 1550 O O . THR A 1 192 ? 16.139 0.097 -6.123 1.00 92.12 192 THR A O 1
ATOM 1553 N N . PHE A 1 193 ? 18.005 -0.222 -7.351 1.00 92.38 193 PHE A N 1
ATOM 1554 C CA . PHE A 1 193 ? 17.879 -1.671 -7.483 1.00 92.38 193 PHE A CA 1
ATOM 1555 C C . PHE A 1 193 ? 19.151 -2.415 -7.040 1.00 92.38 193 PHE A C 1
ATOM 1557 O O . PHE A 1 193 ? 20.253 -1.924 -7.279 1.00 92.38 193 PHE A O 1
ATOM 1564 N N . PRO A 1 194 ? 19.021 -3.579 -6.373 1.00 91.50 194 PRO A N 1
ATOM 1565 C CA . PRO A 1 194 ? 17.761 -4.139 -5.874 1.00 91.50 194 PRO A CA 1
ATOM 1566 C C . PRO A 1 194 ? 17.152 -3.285 -4.749 1.00 91.50 194 PRO A C 1
ATOM 1568 O O . PRO A 1 194 ? 15.980 -3.434 -4.438 1.00 91.50 194 PRO A O 1
ATOM 1571 N N . GLY A 1 195 ? 17.913 -2.347 -4.179 1.00 90.44 195 GLY A N 1
ATOM 1572 C CA . GLY A 1 195 ? 17.483 -1.519 -3.055 1.00 90.44 195 GLY A CA 1
ATOM 1573 C C . GLY A 1 195 ? 17.673 -2.223 -1.716 1.00 90.44 195 GLY A C 1
ATOM 1574 O O . GLY A 1 195 ? 18.309 -3.272 -1.625 1.00 90.44 195 GLY A O 1
ATOM 1575 N N . ASN A 1 196 ? 17.144 -1.617 -0.658 1.00 88.38 196 ASN A N 1
ATOM 1576 C CA . ASN A 1 196 ? 17.136 -2.191 0.683 1.00 88.38 196 ASN A CA 1
ATOM 1577 C C . ASN A 1 196 ? 15.691 -2.599 1.013 1.00 88.38 196 ASN A C 1
ATOM 1579 O O . ASN A 1 196 ? 14.806 -1.768 0.800 1.00 88.38 196 ASN A O 1
ATOM 1583 N N . PRO A 1 197 ? 15.432 -3.814 1.537 1.00 88.81 197 PRO A N 1
ATOM 1584 C CA . PRO A 1 197 ? 14.085 -4.256 1.925 1.00 88.81 197 PRO A CA 1
ATOM 1585 C C . PRO A 1 197 ? 13.427 -3.425 3.030 1.00 88.81 197 PRO A C 1
ATOM 1587 O O . PRO A 1 197 ? 12.278 -3.671 3.387 1.00 88.81 197 PRO A O 1
ATOM 1590 N N . GLY A 1 198 ? 14.135 -2.424 3.550 1.00 72.31 198 GLY A N 1
ATOM 1591 C CA . GLY A 1 198 ? 13.657 -1.546 4.598 1.00 72.31 198 GLY A CA 1
ATOM 1592 C C . GLY A 1 198 ? 13.964 -2.103 5.986 1.00 72.31 198 GLY A C 1
ATOM 1593 O O . GLY A 1 198 ? 14.344 -3.260 6.170 1.00 72.31 198 GLY A O 1
ATOM 1594 N N . GLY A 1 199 ? 13.830 -1.222 6.975 1.00 63.47 199 GLY A N 1
ATOM 1595 C CA . GLY A 1 199 ? 13.971 -1.505 8.402 1.00 63.47 199 GLY A CA 1
ATOM 1596 C C . GLY A 1 199 ? 12.859 -0.803 9.185 1.00 63.47 199 GLY A C 1
ATOM 1597 O O . GLY A 1 199 ? 11.800 -0.523 8.637 1.00 63.47 199 GLY A O 1
ATOM 1598 N N . ARG A 1 200 ? 13.068 -0.501 10.475 1.00 49.81 200 ARG A N 1
ATOM 1599 C CA . ARG A 1 200 ? 12.144 0.396 11.203 1.00 49.81 200 ARG A CA 1
ATOM 1600 C C . ARG A 1 200 ? 12.045 1.748 10.465 1.00 49.81 200 ARG A C 1
ATOM 1602 O O . ARG A 1 200 ? 13.093 2.300 10.145 1.00 49.81 200 ARG A O 1
ATOM 1609 N N . GLY A 1 201 ? 10.827 2.261 10.255 1.00 59.69 201 GLY A N 1
ATOM 1610 C CA . GLY A 1 201 ? 10.573 3.606 9.710 1.00 59.69 201 GLY A CA 1
ATOM 1611 C C . GLY A 1 201 ? 10.274 3.688 8.206 1.00 59.69 201 GLY A C 1
ATOM 1612 O O . GLY A 1 201 ? 10.640 4.680 7.589 1.00 59.69 201 GLY A O 1
ATOM 1613 N N . GLY A 1 202 ? 9.687 2.645 7.609 1.00 79.94 202 GLY A N 1
ATOM 1614 C CA . GLY A 1 202 ? 9.073 2.710 6.274 1.00 79.94 202 GLY A CA 1
ATOM 1615 C C . GLY A 1 202 ? 7.551 2.569 6.368 1.00 79.94 202 GLY A C 1
ATOM 1616 O O . GLY A 1 202 ? 7.061 2.242 7.443 1.00 79.94 202 GLY A O 1
ATOM 1617 N N . SER A 1 203 ? 6.863 2.761 5.244 1.00 93.62 203 SER A N 1
ATOM 1618 C CA . SER A 1 203 ? 5.397 2.707 5.123 1.00 93.62 203 SER A CA 1
ATOM 1619 C C . SER A 1 203 ? 4.857 1.267 5.012 1.00 93.62 203 SER A C 1
ATOM 1621 O O . SER A 1 203 ? 5.615 0.297 5.116 1.00 93.62 203 SER A O 1
ATOM 1623 N N . ASP A 1 204 ? 3.566 1.091 4.722 1.00 96.50 204 ASP A N 1
ATOM 1624 C CA . ASP A 1 204 ? 2.857 -0.197 4.709 1.00 96.50 204 ASP A CA 1
ATOM 1625 C C . ASP A 1 204 ? 3.475 -1.277 3.815 1.00 96.50 204 ASP A C 1
ATOM 1627 O O . ASP A 1 204 ? 3.331 -2.465 4.112 1.00 96.50 204 ASP A O 1
ATOM 1631 N N . TYR A 1 205 ? 4.237 -0.924 2.770 1.00 95.25 205 TYR A N 1
ATOM 1632 C CA . TYR A 1 205 ? 5.005 -1.917 2.001 1.00 95.25 205 TYR A CA 1
ATOM 1633 C C . TYR A 1 205 ? 5.910 -2.774 2.904 1.00 95.25 205 TYR A C 1
ATOM 1635 O O . TYR A 1 205 ? 6.129 -3.956 2.623 1.00 95.25 205 TYR A O 1
ATOM 1643 N N . ALA A 1 206 ? 6.427 -2.200 3.997 1.00 95.06 206 ALA A N 1
ATOM 1644 C CA . ALA A 1 206 ? 7.337 -2.855 4.928 1.00 95.06 206 ALA A CA 1
ATOM 1645 C C . ALA A 1 206 ? 6.667 -4.011 5.682 1.00 95.06 206 ALA A C 1
ATOM 1647 O O . ALA A 1 206 ? 7.362 -4.899 6.178 1.00 95.06 206 ALA A O 1
ATOM 1648 N N . THR A 1 207 ? 5.334 -4.041 5.729 1.00 95.12 207 THR A N 1
ATOM 1649 C CA . THR A 1 207 ? 4.570 -5.180 6.236 1.00 95.12 207 THR A CA 1
ATOM 1650 C C . THR A 1 207 ? 4.656 -6.386 5.304 1.00 95.12 207 THR A C 1
ATOM 1652 O O . THR A 1 207 ? 4.752 -7.516 5.777 1.00 95.12 207 THR A O 1
ATOM 1655 N N . PHE A 1 208 ? 4.623 -6.166 3.989 1.00 96.50 208 PHE A N 1
ATOM 1656 C CA . PHE A 1 208 ? 4.485 -7.231 2.990 1.00 96.50 208 PHE A CA 1
ATOM 1657 C C . PHE A 1 208 ? 5.831 -7.831 2.567 1.00 96.50 208 PHE A C 1
ATOM 1659 O O . PHE A 1 208 ? 5.912 -9.029 2.295 1.00 96.50 208 PHE A O 1
ATOM 1666 N N . VAL A 1 209 ? 6.905 -7.035 2.568 1.00 95.75 209 VAL A N 1
ATOM 1667 C CA . VAL A 1 209 ? 8.262 -7.491 2.204 1.00 95.75 209 VAL A CA 1
ATOM 1668 C C . VAL A 1 209 ? 8.731 -8.722 3.015 1.00 95.75 209 VAL A C 1
ATOM 1670 O O . VAL A 1 209 ? 9.260 -9.658 2.406 1.00 95.75 209 VAL A O 1
ATOM 1673 N N . PRO A 1 210 ? 8.520 -8.805 4.348 1.00 94.56 210 PRO A N 1
ATOM 1674 C CA . PRO A 1 210 ? 8.826 -10.002 5.137 1.00 94.56 210 PRO A CA 1
ATOM 1675 C C . PRO A 1 210 ? 8.054 -11.270 4.747 1.00 94.56 210 PRO A C 1
ATOM 1677 O O . PRO A 1 210 ? 8.503 -12.367 5.063 1.00 94.56 210 PRO A O 1
ATOM 1680 N N . TYR A 1 211 ? 6.911 -11.135 4.068 1.00 95.75 211 TYR A N 1
ATOM 1681 C CA . TYR A 1 211 ? 6.116 -12.251 3.540 1.00 95.75 211 TYR A CA 1
ATOM 1682 C C . TYR A 1 211 ? 6.497 -12.625 2.097 1.00 95.75 211 TYR A C 1
ATOM 1684 O O . TYR A 1 211 ? 5.722 -13.277 1.399 1.00 95.75 211 TYR A O 1
ATOM 1692 N N . ASP A 1 212 ? 7.678 -12.207 1.634 1.00 95.81 212 ASP A N 1
ATOM 1693 C CA . ASP A 1 212 ? 8.199 -12.465 0.285 1.00 95.81 212 ASP A CA 1
ATOM 1694 C C . ASP A 1 212 ? 7.355 -11.853 -0.840 1.00 95.81 212 ASP A C 1
ATOM 1696 O O . ASP A 1 212 ? 7.421 -12.298 -1.989 1.00 95.81 212 ASP A O 1
ATOM 1700 N N . VAL A 1 213 ? 6.569 -10.822 -0.525 1.00 96.81 213 VAL A N 1
ATOM 1701 C CA . VAL A 1 213 ? 5.772 -10.087 -1.507 1.00 96.81 213 VAL A CA 1
ATOM 1702 C C . VAL A 1 213 ? 6.652 -9.031 -2.178 1.00 96.81 213 VAL A C 1
ATOM 1704 O O . VAL A 1 213 ? 7.114 -8.113 -1.493 1.00 96.81 213 VAL A O 1
ATOM 1707 N N . PRO A 1 214 ? 6.879 -9.115 -3.502 1.00 95.88 214 PRO A N 1
ATOM 1708 C CA . PRO A 1 214 ? 7.585 -8.071 -4.227 1.00 95.88 214 PRO A CA 1
ATOM 1709 C C . PRO A 1 214 ? 6.832 -6.749 -4.141 1.00 95.88 214 PRO A C 1
ATOM 1711 O O . PRO A 1 214 ? 5.611 -6.707 -4.303 1.00 95.88 214 PRO A O 1
ATOM 1714 N N . ALA A 1 215 ? 7.556 -5.662 -3.902 1.00 95.19 215 ALA A N 1
ATOM 1715 C CA . ALA A 1 215 ? 6.951 -4.354 -3.736 1.00 95.19 215 ALA A CA 1
ATOM 1716 C C . ALA A 1 215 ? 7.824 -3.241 -4.318 1.00 95.19 215 ALA A C 1
ATOM 1718 O O . ALA A 1 215 ? 9.050 -3.350 -4.377 1.00 95.19 215 ALA A O 1
ATOM 1719 N N . PHE A 1 216 ? 7.167 -2.150 -4.693 1.00 95.19 216 PHE A N 1
ATOM 1720 C CA . PHE A 1 216 ? 7.781 -0.889 -5.062 1.00 95.19 216 PHE A CA 1
ATOM 1721 C C . PHE A 1 216 ? 7.341 0.197 -4.093 1.00 95.19 216 PHE A C 1
ATOM 1723 O O . PHE A 1 216 ? 6.145 0.462 -3.943 1.00 95.19 216 PHE A O 1
ATOM 1730 N N . PHE A 1 217 ? 8.320 0.860 -3.481 1.00 93.88 217 PHE A N 1
ATOM 1731 C CA . PHE A 1 217 ? 8.073 2.119 -2.792 1.00 93.88 217 PHE A CA 1
ATOM 1732 C C . PHE A 1 217 ? 8.173 3.267 -3.798 1.00 93.88 217 PHE A C 1
ATOM 1734 O O . PHE A 1 217 ? 9.239 3.498 -4.376 1.00 93.88 217 PHE A O 1
ATOM 1741 N N . LEU A 1 218 ? 7.047 3.939 -4.032 1.00 94.25 218 LEU A N 1
ATOM 1742 C CA . LEU A 1 218 ? 6.897 5.061 -4.949 1.00 94.25 218 LEU A CA 1
ATOM 1743 C C . LEU A 1 218 ? 7.136 6.359 -4.180 1.00 94.25 218 LEU A C 1
ATOM 1745 O O . LEU A 1 218 ? 6.245 6.853 -3.500 1.00 94.25 218 LEU A O 1
ATOM 1749 N N . MET A 1 219 ? 8.344 6.904 -4.272 1.00 92.62 219 MET A N 1
ATOM 1750 C CA . MET A 1 219 ? 8.708 8.114 -3.544 1.00 92.62 219 MET A CA 1
ATOM 1751 C C . MET A 1 219 ? 8.439 9.348 -4.400 1.00 92.62 219 MET A C 1
ATOM 1753 O O . MET A 1 219 ? 9.040 9.541 -5.461 1.00 92.62 219 MET A O 1
ATOM 1757 N N . SER A 1 220 ? 7.562 10.206 -3.902 1.00 92.44 220 SER A N 1
ATOM 1758 C CA . SER A 1 220 ? 7.319 11.553 -4.402 1.00 92.44 220 SER A CA 1
ATOM 1759 C C . SER A 1 220 ? 8.478 12.495 -4.086 1.00 92.44 220 SER A C 1
ATOM 1761 O O . SER A 1 220 ? 9.217 12.300 -3.116 1.00 92.44 220 SER A O 1
ATOM 1763 N N . ASN A 1 221 ? 8.620 13.553 -4.884 1.00 91.75 221 ASN A N 1
ATOM 1764 C CA . ASN A 1 221 ? 9.431 14.706 -4.513 1.00 91.75 221 ASN A CA 1
ATOM 1765 C C . ASN A 1 221 ? 8.959 15.254 -3.160 1.00 91.75 221 ASN A C 1
ATOM 1767 O O . ASN A 1 221 ? 7.789 15.591 -2.995 1.00 91.75 221 ASN A O 1
ATOM 1771 N N . ASN A 1 222 ? 9.884 15.351 -2.208 1.00 88.38 222 ASN A N 1
ATOM 1772 C CA . ASN A 1 222 ? 9.586 15.582 -0.796 1.00 88.38 222 ASN A CA 1
ATOM 1773 C C . ASN A 1 222 ? 10.065 16.954 -0.287 1.00 88.38 222 ASN A C 1
ATOM 1775 O O . ASN A 1 222 ? 10.314 17.083 0.909 1.00 88.38 222 ASN A O 1
ATOM 1779 N N . TRP A 1 223 ? 10.209 17.945 -1.181 1.00 86.19 223 TRP A N 1
ATOM 1780 C CA . TRP A 1 223 ? 10.843 19.254 -0.931 1.00 86.19 223 TRP A CA 1
ATOM 1781 C C . TRP A 1 223 ? 10.441 19.910 0.396 1.00 86.19 223 TRP A C 1
ATOM 1783 O O . TRP A 1 223 ? 11.316 20.387 1.109 1.00 86.19 223 TRP A O 1
ATOM 1793 N N . ASP A 1 224 ? 9.159 19.846 0.753 1.00 87.44 224 ASP A N 1
ATOM 1794 C CA . ASP A 1 224 ? 8.624 20.418 1.993 1.00 87.44 224 ASP A CA 1
ATOM 1795 C C . ASP A 1 224 ? 7.960 19.366 2.887 1.00 87.44 224 ASP A C 1
ATOM 1797 O O . ASP A 1 224 ? 7.552 19.676 4.000 1.00 87.44 224 ASP A O 1
ATOM 1801 N N . TYR A 1 225 ? 7.867 18.109 2.445 1.00 92.81 225 TYR A N 1
ATOM 1802 C CA . TYR A 1 225 ? 7.124 17.082 3.176 1.00 92.81 225 TYR A CA 1
ATOM 1803 C C . TYR A 1 225 ? 7.683 16.906 4.592 1.00 92.81 225 TYR A C 1
ATOM 1805 O O . TYR A 1 225 ? 7.052 17.303 5.564 1.00 92.81 225 TYR A O 1
ATOM 1813 N N . GLY A 1 226 ? 8.923 16.423 4.715 1.00 91.25 226 GLY A N 1
ATOM 1814 C CA . GLY A 1 226 ? 9.506 16.074 6.015 1.00 91.25 226 GLY A CA 1
ATOM 1815 C C . GLY A 1 226 ? 9.857 17.259 6.923 1.00 91.25 226 GLY A C 1
ATOM 1816 O O . GLY A 1 226 ? 10.109 17.051 8.104 1.00 91.25 226 GLY A O 1
ATOM 1817 N N . MET A 1 227 ? 9.923 18.485 6.392 1.00 90.56 227 MET A N 1
ATOM 1818 C CA . MET A 1 227 ? 10.306 19.677 7.167 1.00 90.56 227 MET A CA 1
ATOM 1819 C C . MET A 1 227 ? 9.137 20.616 7.476 1.00 90.56 227 MET A C 1
ATOM 1821 O O . MET A 1 227 ? 9.295 21.499 8.318 1.00 90.56 227 MET A O 1
ATOM 1825 N N . TYR A 1 228 ? 7.998 20.466 6.795 1.00 91.81 228 TYR A N 1
ATOM 1826 C CA . TYR A 1 228 ? 6.913 21.443 6.859 1.00 91.81 228 TYR A CA 1
ATOM 1827 C C . TYR A 1 228 ? 5.543 20.808 7.091 1.00 91.81 228 TYR A C 1
ATOM 1829 O O . TYR A 1 228 ? 4.854 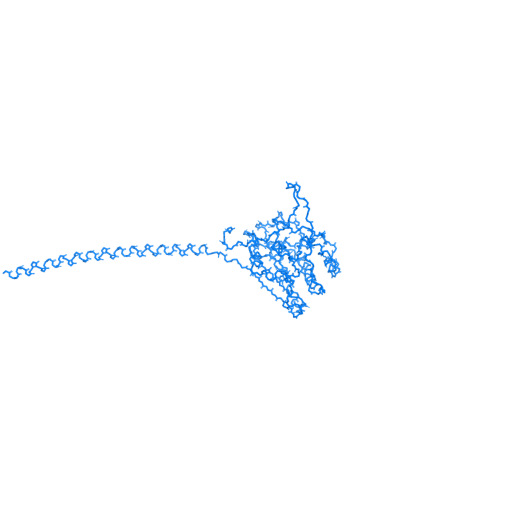21.209 8.030 1.00 91.81 228 TYR A O 1
ATOM 1837 N N . THR A 1 229 ? 5.132 19.831 6.277 1.00 94.62 229 THR A N 1
ATOM 1838 C CA . THR A 1 229 ? 3.776 19.259 6.379 1.00 94.62 229 THR A CA 1
ATOM 1839 C C . THR A 1 229 ? 3.719 18.012 7.253 1.00 94.62 229 THR A C 1
ATOM 1841 O O . THR A 1 229 ? 2.785 17.875 8.033 1.00 94.62 229 THR A O 1
ATOM 1844 N N . TRP A 1 230 ? 4.722 17.139 7.171 1.00 94.56 230 TRP A N 1
ATOM 1845 C CA . TRP A 1 230 ? 4.740 15.835 7.828 1.00 94.56 230 TRP A CA 1
ATOM 1846 C C . TRP A 1 230 ? 4.529 15.945 9.343 1.00 94.56 230 TRP A C 1
ATOM 1848 O O . TRP A 1 230 ? 5.318 16.585 10.040 1.00 94.56 230 TRP A O 1
ATOM 1858 N N . HIS A 1 231 ? 3.443 15.340 9.831 1.00 94.31 231 HIS A N 1
ATOM 1859 C CA . HIS A 1 231 ? 3.041 15.305 11.246 1.00 94.31 231 HIS A CA 1
ATOM 1860 C C . HIS A 1 231 ? 2.898 16.691 11.898 1.00 94.31 231 HIS A C 1
ATOM 1862 O O . HIS A 1 231 ? 3.133 16.862 13.096 1.00 94.31 231 HIS A O 1
ATOM 1868 N N . THR A 1 232 ? 2.506 17.707 11.120 1.00 93.94 232 THR A N 1
ATOM 1869 C CA . THR A 1 232 ? 2.247 19.058 11.636 1.00 93.94 232 THR A CA 1
ATOM 1870 C C . THR A 1 232 ? 0.808 19.507 11.393 1.00 93.94 232 THR A C 1
ATOM 1872 O O . THR A 1 232 ? 0.084 18.998 10.539 1.00 93.94 232 THR A O 1
ATOM 1875 N N . THR A 1 233 ? 0.393 20.559 12.101 1.00 95.25 233 THR A N 1
ATOM 1876 C CA . THR A 1 233 ? -0.909 21.212 11.885 1.00 95.25 233 THR A CA 1
ATOM 1877 C C . THR A 1 233 ? -1.017 21.930 10.534 1.00 95.25 233 THR A C 1
ATOM 1879 O O . THR A 1 233 ? -2.086 22.426 10.179 1.00 95.25 233 THR A O 1
ATOM 1882 N N . LEU A 1 234 ? 0.081 22.000 9.773 1.00 95.19 234 LEU A N 1
ATOM 1883 C CA . LEU A 1 234 ? 0.135 22.582 8.433 1.00 95.19 234 LEU A CA 1
ATOM 1884 C C . LEU A 1 234 ? -0.177 21.560 7.338 1.00 95.19 234 LEU A C 1
ATOM 1886 O O . LEU A 1 234 ? -0.198 21.942 6.163 1.00 95.19 234 LEU A O 1
ATOM 1890 N N . ASP A 1 235 ? -0.426 20.296 7.701 1.00 96.56 235 ASP A N 1
ATOM 1891 C CA . ASP A 1 235 ? -0.837 19.269 6.756 1.00 96.56 235 ASP A CA 1
ATOM 1892 C C . ASP A 1 235 ? -2.292 19.452 6.300 1.00 96.56 235 ASP A C 1
ATOM 1894 O O . ASP A 1 235 ? -3.244 18.826 6.788 1.00 96.56 235 ASP A O 1
ATOM 1898 N N . THR A 1 236 ? -2.466 20.393 5.378 1.00 95.81 236 THR A N 1
ATOM 1899 C CA . THR A 1 236 ? -3.761 20.896 4.935 1.00 95.81 236 THR A CA 1
ATOM 1900 C C . THR A 1 236 ? -3.936 20.804 3.426 1.00 95.81 236 THR A C 1
ATOM 1902 O O . THR A 1 236 ? -2.979 20.820 2.654 1.00 95.81 236 THR A O 1
ATOM 1905 N N . TYR A 1 237 ? -5.196 20.719 2.992 1.00 96.19 237 TYR A N 1
ATOM 1906 C CA . TYR A 1 237 ? -5.590 20.542 1.588 1.00 96.19 237 TYR A CA 1
ATOM 1907 C C . TYR A 1 237 ? -4.906 21.510 0.606 1.00 96.19 237 TYR A C 1
ATOM 1909 O O . TYR A 1 237 ? -4.589 21.136 -0.522 1.00 96.19 237 TYR A O 1
ATOM 1917 N N . ASP A 1 238 ? -4.654 22.754 1.017 1.00 96.00 238 ASP A N 1
ATOM 1918 C CA . ASP A 1 238 ? -4.020 23.776 0.178 1.00 96.00 238 ASP A CA 1
ATOM 1919 C C . ASP A 1 238 ? -2.553 23.473 -0.175 1.00 96.00 238 ASP A C 1
ATOM 1921 O O . ASP A 1 238 ? -1.993 24.135 -1.046 1.00 96.00 238 ASP A O 1
ATOM 1925 N N . LYS A 1 239 ? -1.940 22.458 0.449 1.00 95.50 239 LYS A N 1
ATOM 1926 C CA . LYS A 1 239 ? -0.587 21.993 0.120 1.00 95.50 239 LYS A CA 1
ATOM 1927 C C . LYS A 1 239 ? -0.552 21.014 -1.054 1.00 95.50 239 LYS A C 1
ATOM 1929 O O . LYS A 1 239 ? 0.532 20.718 -1.545 1.00 95.50 239 LYS A O 1
ATOM 1934 N N . ILE A 1 240 ? -1.702 20.517 -1.520 1.00 96.25 240 ILE A N 1
ATOM 1935 C CA . ILE A 1 240 ? -1.765 19.520 -2.596 1.00 96.25 240 ILE A CA 1
ATOM 1936 C C . ILE A 1 240 ? -1.450 20.161 -3.956 1.00 96.25 240 ILE A C 1
ATOM 1938 O O . ILE A 1 240 ? -2.126 21.083 -4.419 1.00 96.25 240 ILE A O 1
ATOM 1942 N N . VAL A 1 241 ? -0.462 19.600 -4.655 1.00 96.44 241 VAL A N 1
ATOM 1943 C CA . VAL A 1 241 ? -0.076 19.960 -6.024 1.00 96.44 241 VAL A CA 1
ATOM 1944 C C . VAL A 1 241 ? -0.799 19.042 -7.012 1.00 96.44 241 VAL A C 1
ATOM 1946 O O . VAL A 1 241 ? -0.315 17.982 -7.407 1.00 96.44 241 VAL A O 1
ATOM 1949 N N . TRP A 1 242 ? -1.988 19.462 -7.442 1.00 96.69 242 TRP A N 1
ATOM 1950 C CA . TRP A 1 242 ? -2.883 18.636 -8.263 1.00 96.69 242 TRP A CA 1
ATOM 1951 C C . TRP A 1 242 ? -2.314 18.189 -9.610 1.00 96.69 242 TRP A C 1
ATOM 1953 O O . TRP A 1 242 ? -2.652 17.105 -10.082 1.00 96.69 242 TRP A O 1
ATOM 1963 N N . GLU A 1 243 ? -1.461 18.992 -10.243 1.00 95.38 243 GLU A N 1
ATOM 1964 C CA . GLU A 1 243 ? -0.830 18.601 -11.509 1.00 95.38 243 GLU A CA 1
ATOM 1965 C C . GLU A 1 243 ? 0.121 17.411 -11.330 1.00 95.38 243 GLU A C 1
ATOM 1967 O O . GLU A 1 243 ? 0.128 16.494 -12.154 1.00 95.38 243 GLU A O 1
ATOM 1972 N N . ASP A 1 244 ? 0.849 17.364 -10.215 1.00 95.06 244 ASP A N 1
ATOM 1973 C CA . ASP A 1 244 ? 1.696 16.224 -9.877 1.00 95.06 244 ASP A CA 1
ATOM 1974 C C . ASP A 1 244 ? 0.857 15.010 -9.467 1.00 95.06 244 ASP A C 1
ATOM 1976 O O . ASP A 1 244 ? 1.140 13.902 -9.919 1.00 95.06 244 ASP A O 1
ATOM 1980 N N . MET A 1 245 ? -0.246 15.209 -8.736 1.00 96.81 245 MET A N 1
ATOM 1981 C CA . MET A 1 245 ? -1.190 14.128 -8.422 1.00 96.81 245 MET A CA 1
ATOM 1982 C C . MET A 1 245 ? -1.770 13.472 -9.681 1.00 96.81 245 MET A C 1
ATOM 1984 O O . MET A 1 245 ? -1.818 12.244 -9.776 1.00 96.81 245 MET A O 1
ATOM 1988 N N . LYS A 1 246 ? -2.158 14.264 -10.690 1.00 96.50 246 LYS A N 1
ATOM 1989 C CA . LYS A 1 246 ? -2.639 13.741 -11.982 1.00 96.50 246 LYS A CA 1
ATOM 1990 C C . LYS A 1 246 ? -1.554 12.944 -12.704 1.00 96.50 246 LYS A C 1
ATOM 1992 O O . LYS A 1 246 ? -1.832 11.868 -13.232 1.00 96.50 246 LYS A O 1
ATOM 1997 N N . ARG A 1 247 ? -0.315 13.442 -12.714 1.00 94.44 247 ARG A N 1
ATOM 1998 C CA . ARG A 1 247 ? 0.827 12.729 -13.310 1.00 94.44 247 ARG A CA 1
ATOM 1999 C C . ARG A 1 247 ? 1.094 11.416 -12.588 1.00 94.44 247 ARG A C 1
ATOM 2001 O O . ARG A 1 247 ? 1.262 10.395 -13.248 1.00 94.44 247 ARG A O 1
ATOM 2008 N N . ASN A 1 248 ? 1.066 11.424 -11.259 1.00 96.12 248 ASN A N 1
ATOM 2009 C CA . ASN A 1 248 ? 1.225 10.226 -10.444 1.00 96.12 248 ASN A CA 1
ATOM 2010 C C . ASN A 1 248 ? 0.133 9.201 -10.760 1.00 96.12 248 ASN A C 1
ATOM 2012 O O . ASN A 1 248 ? 0.454 8.032 -10.958 1.00 96.12 248 ASN A O 1
ATOM 2016 N N . ALA A 1 249 ? -1.126 9.627 -10.910 1.00 97.69 249 ALA A N 1
ATOM 2017 C CA . ALA A 1 249 ? -2.223 8.734 -11.284 1.00 97.69 249 ALA A CA 1
ATOM 2018 C C . ALA A 1 249 ? -1.980 8.058 -12.642 1.00 97.69 249 ALA A C 1
ATOM 2020 O O . ALA A 1 249 ? -2.156 6.847 -12.761 1.00 97.69 249 ALA A O 1
ATOM 2021 N N . VAL A 1 250 ? -1.500 8.804 -13.645 1.00 96.12 250 VAL A N 1
ATOM 2022 C CA . VAL A 1 250 ? -1.120 8.240 -14.953 1.00 96.12 250 VAL A CA 1
ATOM 2023 C C . VAL A 1 250 ? 0.033 7.245 -14.815 1.00 96.12 250 VAL A C 1
ATOM 2025 O O . VAL A 1 250 ? -0.042 6.145 -15.367 1.00 96.12 250 VAL A O 1
ATOM 2028 N N . THR A 1 251 ? 1.077 7.590 -14.057 1.00 95.56 251 THR A N 1
ATOM 2029 C CA . THR A 1 251 ? 2.228 6.706 -13.828 1.00 95.56 251 THR A CA 1
ATOM 2030 C C . THR A 1 251 ? 1.802 5.400 -13.166 1.00 95.56 251 THR A C 1
ATOM 2032 O O . THR A 1 251 ? 2.073 4.326 -13.698 1.00 95.56 251 THR A O 1
ATOM 2035 N N . VAL A 1 252 ? 1.099 5.471 -12.036 1.00 97.38 252 VAL A N 1
ATOM 2036 C CA . VAL A 1 252 ? 0.724 4.285 -11.257 1.00 97.38 252 VAL A CA 1
ATOM 2037 C C . VAL A 1 252 ? -0.308 3.437 -11.998 1.00 97.38 252 VAL A C 1
ATOM 2039 O O . VAL A 1 252 ? -0.165 2.217 -12.031 1.00 97.38 252 VAL A O 1
ATOM 2042 N N . ALA A 1 253 ? -1.289 4.045 -12.676 1.00 98.00 253 ALA A N 1
ATOM 2043 C CA . ALA A 1 253 ? -2.236 3.295 -13.502 1.00 98.00 253 ALA A CA 1
ATOM 2044 C C . ALA A 1 253 ? -1.533 2.544 -14.642 1.00 98.00 253 ALA A C 1
ATOM 2046 O O . ALA A 1 253 ? -1.853 1.384 -14.899 1.00 98.00 253 ALA A O 1
ATOM 2047 N N . THR A 1 254 ? -0.541 3.169 -15.283 1.00 96.88 254 THR A N 1
ATOM 2048 C CA . THR A 1 254 ? 0.256 2.524 -16.336 1.00 96.88 254 THR A CA 1
ATOM 2049 C C . THR A 1 254 ? 1.068 1.356 -15.776 1.00 96.88 254 THR A C 1
ATOM 2051 O O . THR A 1 254 ? 1.036 0.265 -16.341 1.00 96.88 254 THR A O 1
ATOM 2054 N N . LEU A 1 255 ? 1.740 1.540 -14.634 1.00 96.31 255 LEU A N 1
ATOM 2055 C CA . LEU A 1 255 ? 2.510 0.473 -13.984 1.00 96.31 255 LEU A CA 1
ATOM 2056 C C . LEU A 1 255 ? 1.624 -0.707 -13.563 1.00 96.31 255 LEU A C 1
ATOM 2058 O O . LEU A 1 255 ? 1.989 -1.851 -13.813 1.00 96.31 255 LEU A O 1
ATOM 2062 N N . VAL A 1 256 ? 0.447 -0.455 -12.982 1.00 97.81 256 VAL A N 1
ATOM 2063 C CA . VAL A 1 256 ? -0.494 -1.520 -12.596 1.00 97.81 256 VAL A CA 1
ATOM 2064 C C . VAL A 1 256 ? -1.044 -2.250 -13.815 1.00 97.81 256 VAL A C 1
ATOM 2066 O O . VAL A 1 256 ? -1.110 -3.478 -13.795 1.00 97.81 256 VAL A O 1
ATOM 2069 N N . TYR A 1 257 ? -1.410 -1.528 -14.877 1.00 97.94 257 TYR A N 1
ATOM 2070 C CA . TYR A 1 257 ? -1.840 -2.139 -16.136 1.00 97.94 257 TYR A CA 1
ATOM 2071 C C . TYR A 1 257 ? -0.764 -3.092 -16.677 1.00 97.94 257 TYR A C 1
ATOM 2073 O O . TYR A 1 257 ? -1.050 -4.254 -16.959 1.00 97.94 257 TYR A O 1
ATOM 2081 N N . LEU A 1 258 ? 0.490 -2.639 -16.742 1.00 96.88 258 LEU A N 1
ATOM 2082 C CA . LEU A 1 258 ? 1.605 -3.442 -17.251 1.00 96.88 258 LEU A CA 1
ATOM 2083 C C . LEU A 1 258 ? 1.948 -4.613 -16.325 1.00 96.88 258 LEU A C 1
ATOM 2085 O O . LEU A 1 258 ? 2.204 -5.712 -16.808 1.00 96.88 258 LEU A O 1
ATOM 2089 N N . ALA A 1 259 ? 1.863 -4.426 -15.007 1.00 96.69 259 ALA A N 1
ATOM 2090 C CA . ALA A 1 259 ? 2.014 -5.507 -14.038 1.00 96.69 259 ALA A CA 1
ATOM 2091 C C . ALA A 1 259 ? 0.898 -6.559 -14.158 1.00 96.69 259 ALA A C 1
ATOM 2093 O O . ALA A 1 259 ? 1.145 -7.751 -13.976 1.00 96.69 259 ALA A O 1
ATOM 2094 N N . CYS A 1 260 ? -0.330 -6.154 -14.493 1.00 97.25 260 CYS A N 1
ATOM 2095 C CA . CYS A 1 260 ? -1.416 -7.086 -14.792 1.00 97.25 260 CYS A CA 1
ATOM 2096 C C . CYS A 1 260 ? -1.178 -7.837 -16.107 1.00 97.25 260 CYS A C 1
ATOM 2098 O O . CYS A 1 260 ? -1.497 -9.018 -16.188 1.00 97.25 260 CYS A O 1
ATOM 2100 N N . GLU A 1 261 ? -0.602 -7.179 -17.114 1.00 96.06 261 GLU A N 1
ATOM 2101 C CA . GLU A 1 261 ? -0.354 -7.758 -18.438 1.00 96.06 261 GLU A CA 1
ATOM 2102 C C . GLU A 1 261 ? 0.948 -8.566 -18.549 1.00 96.06 261 GLU A C 1
ATOM 2104 O O . GLU A 1 261 ? 1.102 -9.320 -19.513 1.00 96.06 261 GLU A O 1
ATOM 2109 N N . ASP A 1 262 ? 1.864 -8.454 -17.580 1.00 94.56 262 ASP A N 1
ATOM 2110 C CA . ASP A 1 262 ? 3.155 -9.145 -17.629 1.00 94.56 262 ASP A CA 1
ATOM 2111 C C . ASP A 1 262 ? 2.951 -10.671 -17.750 1.00 94.56 262 ASP A C 1
ATOM 2113 O O . ASP A 1 262 ? 2.193 -11.256 -16.967 1.00 94.56 262 ASP A O 1
ATOM 2117 N N . PRO A 1 263 ? 3.584 -11.354 -18.720 1.00 89.62 263 PRO A N 1
ATOM 2118 C CA . PRO A 1 263 ? 3.356 -12.781 -18.949 1.00 89.62 263 PRO A CA 1
ATOM 2119 C C . PRO A 1 263 ? 3.894 -13.666 -17.819 1.00 89.62 263 PRO A C 1
ATOM 2121 O O . PRO A 1 263 ? 3.533 -14.839 -17.736 1.00 89.62 263 PRO A O 1
ATOM 2124 N N . THR A 1 264 ? 4.759 -13.128 -16.960 1.00 84.44 264 THR A N 1
ATOM 2125 C CA . THR A 1 264 ? 5.431 -13.876 -15.900 1.00 84.44 264 THR A CA 1
ATOM 2126 C C . THR A 1 264 ? 4.970 -13.423 -14.521 1.00 84.44 264 THR A C 1
ATOM 2128 O O . THR A 1 264 ? 4.618 -12.264 -14.309 1.00 84.44 264 THR A O 1
ATOM 2131 N N . ALA A 1 265 ? 4.956 -14.350 -13.563 1.00 77.69 265 ALA A N 1
ATOM 2132 C CA . ALA A 1 265 ? 4.820 -13.976 -12.162 1.00 77.69 265 ALA A CA 1
ATOM 2133 C C . ALA A 1 265 ? 6.083 -13.228 -11.720 1.00 77.69 265 ALA A C 1
ATOM 2135 O O . ALA A 1 265 ? 7.193 -13.633 -12.066 1.00 77.69 265 ALA A O 1
ATOM 2136 N N . PHE A 1 266 ? 5.913 -12.162 -10.938 1.00 90.94 266 PHE A N 1
ATOM 2137 C CA . PHE A 1 266 ? 7.034 -11.371 -10.448 1.00 90.94 266 PHE A CA 1
ATOM 2138 C C . PHE A 1 266 ? 7.966 -12.232 -9.587 1.00 90.94 266 PHE A C 1
ATOM 2140 O O . PHE A 1 266 ? 7.527 -12.978 -8.707 1.00 90.94 266 PHE A O 1
ATOM 2147 N N . SER A 1 267 ? 9.268 -12.134 -9.837 1.00 93.81 267 SER A N 1
ATOM 2148 C CA . SER A 1 267 ? 10.253 -12.941 -9.123 1.00 93.81 267 SER A CA 1
ATOM 2149 C C . SER A 1 267 ? 10.404 -12.495 -7.669 1.00 93.81 267 SER A C 1
ATOM 2151 O O . SER A 1 267 ? 10.492 -11.310 -7.359 1.00 93.81 267 SER A O 1
ATOM 2153 N N . ARG A 1 268 ? 10.513 -13.479 -6.774 1.00 95.31 268 ARG A N 1
ATOM 2154 C CA . ARG A 1 268 ? 10.708 -13.285 -5.330 1.00 95.31 268 ARG A CA 1
ATOM 2155 C C . ARG A 1 268 ? 12.164 -13.444 -4.899 1.00 95.31 268 ARG A C 1
ATOM 2157 O O . ARG A 1 268 ? 12.445 -13.573 -3.710 1.00 95.31 268 ARG A O 1
ATOM 2164 N N . ARG A 1 269 ? 13.110 -13.485 -5.847 1.00 95.69 269 ARG A N 1
ATOM 2165 C CA . ARG A 1 269 ? 14.531 -13.638 -5.514 1.00 95.69 269 ARG A CA 1
ATOM 2166 C C . ARG A 1 269 ? 15.023 -12.434 -4.717 1.00 95.69 269 ARG A C 1
ATOM 2168 O O . ARG A 1 269 ? 14.923 -11.292 -5.159 1.00 95.69 269 ARG A O 1
ATOM 2175 N N . LYS A 1 270 ? 15.586 -12.717 -3.548 1.00 95.75 270 LYS A N 1
ATOM 2176 C CA . LYS A 1 270 ? 16.082 -11.733 -2.586 1.00 95.75 270 LYS A CA 1
ATOM 2177 C C . LYS A 1 270 ? 17.574 -11.489 -2.758 1.00 95.75 270 LYS A C 1
ATOM 2179 O O . LYS A 1 270 ? 18.338 -12.432 -2.952 1.00 95.75 270 LYS A O 1
ATOM 2184 N N . ALA A 1 271 ? 17.989 -10.234 -2.643 1.00 93.88 271 ALA A N 1
ATOM 2185 C CA . ALA A 1 271 ? 19.393 -9.864 -2.612 1.00 93.88 271 ALA A CA 1
ATOM 2186 C C . ALA A 1 271 ? 20.059 -10.320 -1.312 1.00 93.88 271 ALA A C 1
ATOM 2188 O O . ALA A 1 271 ? 19.445 -10.335 -0.238 1.00 93.88 271 ALA A O 1
ATOM 2189 N N . GLU A 1 272 ? 21.352 -10.627 -1.392 1.00 92.06 272 GLU A N 1
ATOM 2190 C CA . GLU A 1 272 ? 22.163 -10.704 -0.188 1.00 92.06 272 GLU A CA 1
ATOM 2191 C C . GLU A 1 272 ? 22.372 -9.300 0.383 1.00 92.06 272 GLU A C 1
ATOM 2193 O O . GLU A 1 272 ? 22.814 -8.387 -0.315 1.00 92.06 272 GLU A O 1
ATOM 2198 N N . LEU A 1 273 ? 22.089 -9.126 1.671 1.00 90.56 273 LEU A N 1
ATOM 2199 C CA . LEU A 1 273 ? 22.239 -7.827 2.316 1.00 90.56 273 LEU A CA 1
ATOM 2200 C C . LEU A 1 273 ? 23.703 -7.556 2.710 1.00 90.56 273 LEU A C 1
ATOM 2202 O O . LEU A 1 273 ? 24.481 -8.503 2.901 1.00 90.56 273 LEU A O 1
ATOM 2206 N N . PRO A 1 274 ? 24.102 -6.274 2.836 1.00 88.44 274 PRO A N 1
ATOM 2207 C CA . PRO A 1 274 ? 25.470 -5.901 3.179 1.00 88.44 274 PRO A CA 1
ATOM 2208 C C . PRO A 1 274 ? 25.845 -6.276 4.622 1.00 88.44 274 PRO A C 1
ATOM 2210 O O . PRO A 1 274 ? 24.990 -6.477 5.492 1.00 88.44 274 PRO A O 1
ATOM 2213 N N . MET A 1 275 ? 27.152 -6.332 4.889 1.00 89.31 275 MET A N 1
ATOM 2214 C CA . MET A 1 275 ? 27.702 -6.517 6.236 1.00 89.31 275 MET A CA 1
ATOM 2215 C C . MET A 1 275 ? 27.286 -5.362 7.154 1.00 89.31 275 MET A C 1
ATOM 2217 O O . MET A 1 275 ? 27.500 -4.197 6.813 1.00 89.31 275 MET A O 1
ATOM 2221 N N . ASN A 1 276 ? 26.736 -5.673 8.328 1.00 84.44 276 ASN A N 1
ATOM 2222 C CA . ASN A 1 276 ? 26.527 -4.678 9.369 1.00 84.44 276 ASN A CA 1
ATOM 2223 C C . ASN A 1 276 ? 27.845 -4.509 10.138 1.00 84.44 276 ASN A C 1
ATOM 2225 O O . ASN A 1 276 ? 28.243 -5.386 10.905 1.00 84.44 276 ASN A O 1
ATOM 2229 N N . LYS A 1 277 ? 28.535 -3.386 9.906 1.00 84.56 277 LYS A N 1
ATOM 2230 C CA . LYS A 1 277 ? 29.854 -3.124 10.502 1.00 84.56 277 LYS A CA 1
ATOM 2231 C C . LYS A 1 277 ? 29.816 -3.073 12.031 1.00 84.56 277 LYS A C 1
ATOM 2233 O O . LYS A 1 277 ? 30.781 -3.499 12.653 1.00 84.56 277 LYS A O 1
ATOM 2238 N N . ASP A 1 278 ? 28.708 -2.627 12.616 1.00 84.50 278 ASP A N 1
ATOM 2239 C CA . ASP A 1 278 ? 28.572 -2.470 14.067 1.00 84.50 278 ASP A CA 1
ATOM 2240 C C . ASP A 1 278 ? 28.355 -3.812 14.772 1.00 84.50 278 ASP A C 1
ATOM 2242 O O . ASP A 1 278 ? 28.800 -4.012 15.899 1.00 84.50 278 ASP A O 1
ATOM 2246 N N . LYS A 1 279 ? 27.675 -4.753 14.104 1.00 83.19 279 LYS A N 1
ATOM 2247 C CA . LYS A 1 279 ? 27.365 -6.080 14.659 1.00 83.19 279 LYS A CA 1
ATOM 2248 C C . LYS A 1 279 ? 28.350 -7.173 14.249 1.00 83.19 279 LYS A C 1
ATOM 2250 O O . LYS A 1 279 ? 28.284 -8.270 14.793 1.00 83.19 279 LYS A O 1
ATOM 2255 N N . GLY A 1 280 ? 29.221 -6.910 13.274 1.00 87.38 280 GLY A N 1
ATOM 2256 C CA . GLY A 1 280 ? 30.154 -7.906 12.734 1.00 87.38 280 GLY A CA 1
ATOM 2257 C C . GLY A 1 280 ? 29.476 -9.091 12.031 1.00 87.38 280 GLY A C 1
ATOM 2258 O O . GLY A 1 280 ? 30.135 -10.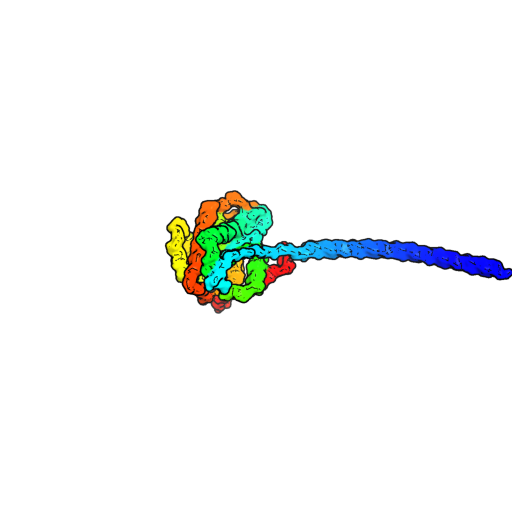086 11.742 1.00 87.38 280 GLY A O 1
ATOM 2259 N N . GLU A 1 281 ? 28.173 -8.999 11.750 1.00 88.06 281 GLU A N 1
ATOM 2260 C CA . GLU A 1 281 ? 27.395 -10.010 11.034 1.00 88.06 281 GLU A CA 1
ATOM 2261 C C . GLU A 1 281 ? 26.687 -9.400 9.821 1.00 88.06 281 GLU A C 1
ATOM 2263 O O . GLU A 1 281 ? 26.453 -8.189 9.733 1.00 88.06 281 GLU A O 1
ATOM 2268 N N . ARG A 1 282 ? 26.337 -10.249 8.852 1.00 86.06 282 ARG A N 1
ATOM 2269 C CA . ARG A 1 282 ? 25.591 -9.809 7.675 1.00 86.06 282 ARG A CA 1
ATOM 2270 C C . ARG A 1 282 ? 24.192 -9.351 8.087 1.00 86.06 282 ARG A C 1
ATOM 2272 O O . ARG A 1 282 ? 23.549 -9.988 8.920 1.00 86.06 282 ARG A O 1
ATOM 2279 N N . SER A 1 283 ? 23.719 -8.259 7.487 1.00 88.88 283 SER A N 1
ATOM 2280 C CA . SER A 1 283 ? 22.350 -7.791 7.712 1.00 88.88 283 SER A CA 1
ATOM 2281 C C . SER A 1 283 ? 21.350 -8.880 7.309 1.00 88.88 283 SER A C 1
ATOM 2283 O O . SER A 1 283 ? 21.580 -9.630 6.359 1.00 88.88 283 SER A O 1
ATOM 2285 N N . LYS A 1 284 ? 20.245 -8.978 8.047 1.00 90.81 284 LYS A N 1
ATOM 2286 C CA . LYS A 1 284 ? 19.181 -9.961 7.809 1.00 90.81 284 LYS A CA 1
ATOM 2287 C C . LYS A 1 284 ? 17.970 -9.262 7.211 1.00 90.81 284 LYS A C 1
ATOM 2289 O O . LYS A 1 284 ? 17.762 -8.073 7.456 1.00 90.81 284 LYS A O 1
ATOM 2294 N N . TRP A 1 285 ? 17.216 -10.000 6.404 1.00 92.62 285 TRP A N 1
ATOM 2295 C CA . TRP A 1 285 ? 15.936 -9.523 5.898 1.00 92.62 285 TRP A CA 1
ATOM 2296 C C . TRP A 1 285 ? 14.978 -9.250 7.064 1.00 92.62 285 TRP A C 1
ATOM 2298 O O . TRP A 1 285 ? 15.129 -9.859 8.127 1.00 92.62 285 TRP A O 1
ATOM 2308 N N . PRO A 1 286 ? 14.040 -8.304 6.909 1.00 92.12 286 PRO A N 1
ATOM 2309 C CA . PRO A 1 286 ? 13.053 -8.044 7.942 1.00 92.12 286 PRO A CA 1
ATOM 2310 C C . PRO A 1 286 ? 12.146 -9.267 8.130 1.00 92.12 286 PRO A C 1
ATOM 2312 O O . PRO A 1 286 ? 11.792 -9.941 7.165 1.00 92.12 286 PRO A O 1
ATOM 2315 N N . GLU A 1 287 ? 11.768 -9.524 9.380 1.00 92.12 287 GLU A N 1
ATOM 2316 C CA . GLU A 1 287 ? 10.861 -10.609 9.766 1.00 92.12 287 GLU A CA 1
ATOM 2317 C C . GLU A 1 287 ? 9.427 -10.085 9.942 1.00 92.12 287 GLU A C 1
ATOM 2319 O O . GLU A 1 287 ? 9.257 -8.925 10.352 1.00 92.12 287 GLU A O 1
ATOM 2324 N N . PRO A 1 288 ? 8.392 -10.912 9.683 1.00 91.88 288 PRO A N 1
ATOM 2325 C CA . PRO A 1 288 ? 7.006 -10.522 9.898 1.00 91.88 288 PRO A CA 1
ATOM 2326 C C . PRO A 1 288 ? 6.753 -10.063 11.336 1.00 91.88 288 PRO A C 1
ATOM 2328 O O . PRO A 1 288 ? 7.209 -10.684 12.300 1.00 91.88 288 PRO A O 1
ATOM 2331 N N . ARG A 1 289 ? 5.990 -8.978 11.487 1.00 88.06 289 ARG A N 1
ATOM 2332 C CA . ARG A 1 289 ? 5.570 -8.453 12.791 1.00 88.06 289 ARG A CA 1
ATOM 2333 C C . ARG A 1 289 ? 4.107 -8.776 13.048 1.00 88.06 289 ARG A C 1
ATOM 2335 O O . ARG A 1 289 ? 3.320 -8.897 12.114 1.00 88.06 289 ARG A O 1
ATOM 2342 N N . LYS A 1 290 ? 3.767 -8.930 14.327 1.00 89.00 290 LYS A N 1
ATOM 2343 C CA . LYS A 1 290 ? 2.379 -9.076 14.767 1.00 89.00 290 LYS A CA 1
ATOM 2344 C C . LYS A 1 290 ? 1.733 -7.707 14.874 1.00 89.00 290 LYS A C 1
ATOM 2346 O O . LYS A 1 290 ? 2.334 -6.818 15.475 1.00 89.00 290 LYS A O 1
ATOM 2351 N N . ALA A 1 291 ? 0.507 -7.603 14.375 1.00 87.94 291 ALA A N 1
ATOM 2352 C CA . ALA A 1 291 ? -0.280 -6.388 14.493 1.00 87.94 291 ALA A CA 1
ATOM 2353 C C . ALA A 1 291 ? -0.593 -6.085 15.960 1.00 87.94 291 ALA A C 1
ATOM 2355 O O . ALA A 1 291 ? -0.974 -6.987 16.719 1.00 87.94 291 ALA A O 1
ATOM 2356 N N . ASN A 1 292 ? -0.496 -4.817 16.360 1.00 86.19 292 ASN A N 1
ATOM 2357 C CA . ASN A 1 292 ? -1.055 -4.405 17.636 1.00 86.19 292 ASN A CA 1
ATOM 2358 C C . ASN A 1 292 ? -2.579 -4.247 17.507 1.00 86.19 292 ASN A C 1
ATOM 2360 O O . ASN A 1 292 ? -3.065 -3.391 16.775 1.00 86.19 292 ASN A O 1
ATOM 2364 N N . ARG A 1 293 ? -3.341 -5.083 18.224 1.00 82.50 293 ARG A N 1
ATOM 2365 C CA . ARG A 1 293 ? -4.819 -5.100 18.193 1.00 82.50 293 ARG A CA 1
ATOM 2366 C C . ARG A 1 293 ? -5.470 -4.688 19.514 1.00 82.50 293 ARG A C 1
ATOM 2368 O O . ARG A 1 293 ? -6.682 -4.814 19.665 1.00 82.50 293 ARG A O 1
ATOM 2375 N N . ASN A 1 294 ? -4.684 -4.264 20.501 1.00 72.31 294 ASN A N 1
ATOM 2376 C CA . ASN A 1 294 ? -5.166 -4.046 21.868 1.00 72.31 294 ASN A CA 1
ATOM 2377 C C . ASN A 1 294 ? -5.437 -2.568 22.206 1.00 72.31 294 ASN A C 1
ATOM 2379 O O . ASN A 1 294 ? -5.628 -2.253 23.377 1.00 72.31 294 ASN A O 1
ATOM 2383 N N . GLY A 1 295 ? -5.413 -1.678 21.206 1.00 60.44 295 GLY A N 1
ATOM 2384 C CA . GLY A 1 295 ? -5.670 -0.243 21.367 1.00 60.44 295 GLY A CA 1
ATOM 2385 C C . GLY A 1 295 ? -4.624 0.521 22.191 1.00 60.44 295 GLY A C 1
ATOM 2386 O O . GLY A 1 295 ? -4.718 1.740 22.290 1.00 60.44 295 GLY A O 1
ATOM 2387 N N . GLN A 1 296 ? -3.620 -0.149 22.775 1.00 55.28 296 GLN A N 1
ATOM 2388 C CA . GLN A 1 296 ? -2.572 0.505 23.559 1.00 55.28 296 GLN A CA 1
ATOM 2389 C C . GLN A 1 296 ? -1.594 1.223 22.628 1.00 55.28 296 GLN A C 1
ATOM 2391 O O . GLN A 1 296 ? -0.993 0.586 21.762 1.00 55.28 296 GLN A O 1
ATOM 2396 N N . GLY A 1 297 ? -1.404 2.527 22.839 1.00 54.25 297 GLY A N 1
ATOM 2397 C CA . GLY A 1 297 ? -0.544 3.378 22.007 1.00 54.25 297 GLY A CA 1
ATOM 2398 C C . GLY A 1 297 ? -1.295 4.376 21.120 1.00 54.25 297 GLY A C 1
ATOM 2399 O O . GLY A 1 297 ? -0.633 5.125 20.409 1.00 54.25 297 GLY A O 1
ATOM 2400 N N . TYR A 1 298 ? -2.634 4.393 21.184 1.00 48.44 298 TYR A N 1
ATOM 2401 C CA . TYR A 1 298 ? -3.450 5.565 20.842 1.00 48.44 298 TYR A CA 1
ATOM 2402 C C . TYR A 1 298 ? -3.477 6.588 21.981 1.00 48.44 298 TYR A C 1
ATOM 2404 O O . TYR A 1 298 ? -3.337 6.170 23.156 1.00 48.44 298 TYR A O 1
#

Secondary structure (DSSP, 8-state):
-HHHHHHHHHHHHHHHHHHHHHHHHHHHHHHHHHHHHHHHHHHHHHHHHHHSS------EEEEE--SSEEEEEEEEEEE----SSS--IIIIIHHHHHHHHHHHHHHHH--S-SEEEEEEEES-STTTSHHHHHHHHHTTTTGGGEEEEEEE-S-SS-EEEEE-TTBTTHHHHHHHHHTTS-HHHHTT-EEESS-----TT--THHHHGGGT--EEEEEEP-TTIIIIITTSTT--GGG--HHHHHHHHHHHHHHHHHHHH-SSPPP-PBPPPPEETTTTEE--PPPP-----S-TT-